Protein AF-A0A8S9YXV3-F1 (afdb_monomer_lite)

Secondary structure (DSSP, 8-state):
-----------PPPP-EEEE-TTSSEEEEES-SEEEEETTEEPPEEEEEEE-HHHHTT-EEEEEEEEEEEE--SS-TTT---EEEEEEEEEEEEESPPB------SS-----B-BPPPEEEE----PPP---------------------BPPPHHHHHHHHHH-TTEEEEEE---TTSPPPEEEPPPTT---PPEEEEEEEEEEEESSTTS---TTTEEEEEEEEEEE-GGGS-HHHHHHHHHHH--

pLDDT: mean 70.74, std 21.75, range [26.25, 96.81]

Organism: NCBI:txid59628

Radius of gyration: 22.5 Å; chains: 1; bounding box: 49×91×70 Å

InterPro domains:
  IPR000698 Arrestin [PR00309] (32-54)
  IPR000698 Arrestin [PR00309] (69-87)
  IPR000698 Arrestin [PTHR11792] (15-219)
  IPR011021 Arrestin-like, N-terminal [PF00339] (27-105)
  IPR011021 Arrestin-like, N-terminal [PF00339] (153-216)
  IPR014753 Arrestin, N-terminal [G3DSA:2.60.40.840] (8-111)
  IPR014753 Arrestin, N-terminal [G3DSA:2.60.40.840] (140-222)
  IPR014756 Immunoglobulin E-set [SSF81296] (14-103)
  IPR014756 Immunoglobulin E-set [SSF81296] (151-219)
  IPR017864 Arrestin, conserved site [PS00295] (69-87)

Foldseek 3Di:
DDDDDDPPPPDPDQDWAKDADPVNQKMKIWRDQEWEFELVFIDKTKTKMQHNCVVQPLWWKKKKKWKKFWDDFPPPCVVDDTDIDTAKIKMFTQPPFDFPPDPDDDDDDDGDTWAAKIDIDGPDDPPDDDDDDDDDDDDDDDPPPPTDHTHHDDPVLVVVCVVSDDRMTIHIGTDDSPDDFFFWADDDPPDRGDTGTIWIWIKMFIGRDPPPPDDPNGIDISDTRGYHYDPVPADPVRVVVVVVRVVD

Sequence (248 aa):
MGEFEGNSGKKQGTRVFKKSSPNGKITTYLCKRDFIDSLTHCDPIEGVVLVDPEYVRDRKVFTHVLAAFRYGREDLDVLGLTFRKDLYLASTQVYPPAYDEGIGDGLGQEKNILNPPTLVATGGVLKDGKPTSTSDFGNRNHEENSDCGPQPLTRLQERLMKKLGNNAFPFFFRLPPDAPASVMLQPGPNENGKPCGVDYELRTYVADSSDDKLQKRRTYACGPLTRRPEPSSISNKCHSLVFFLCLI

Structure (mmCIF, N/CA/C/O backbone):
data_AF-A0A8S9YXV3-F1
#
_entry.id   AF-A0A8S9YXV3-F1
#
loop_
_atom_site.group_PDB
_atom_site.id
_atom_site.type_symbol
_atom_site.label_atom_id
_atom_site.label_alt_id
_atom_site.label_comp_id
_atom_site.label_asym_id
_atom_site.label_entity_id
_atom_site.label_seq_id
_atom_site.pdbx_PDB_ins_code
_atom_site.Cartn_x
_atom_site.Cartn_y
_atom_site.Cartn_z
_atom_site.occupancy
_atom_site.B_iso_or_equiv
_atom_site.auth_seq_id
_atom_site.auth_comp_id
_atom_site.auth_asym_id
_atom_site.auth_atom_id
_atom_site.pdbx_PDB_model_num
ATOM 1 N N . MET A 1 1 ? 19.952 50.379 19.587 1.00 37.25 1 MET A N 1
ATOM 2 C CA . MET A 1 1 ? 18.743 49.551 19.397 1.00 37.25 1 MET A CA 1
ATOM 3 C C . MET A 1 1 ? 18.703 49.156 17.934 1.00 37.25 1 MET A C 1
ATOM 5 O O . MET A 1 1 ? 18.350 49.983 17.110 1.00 37.25 1 MET A O 1
ATOM 9 N N . GLY A 1 2 ? 19.210 47.968 17.609 1.00 37.28 2 GLY A N 1
ATOM 10 C CA . GLY A 1 2 ? 19.101 47.373 16.277 1.00 37.28 2 GLY A CA 1
ATOM 11 C C . GLY A 1 2 ? 18.276 46.104 16.424 1.00 37.28 2 GLY A C 1
ATOM 12 O O . GLY A 1 2 ? 18.611 45.260 17.256 1.00 37.28 2 GLY A O 1
ATOM 13 N N . GLU A 1 3 ? 17.159 46.040 15.713 1.00 36.34 3 GLU A N 1
ATOM 14 C CA . GLU A 1 3 ? 16.187 44.954 15.775 1.00 36.34 3 GLU A CA 1
ATOM 15 C C . GLU A 1 3 ? 16.750 43.686 15.117 1.00 36.34 3 GLU A C 1
ATOM 17 O O . GLU A 1 3 ? 17.262 43.715 14.000 1.00 36.34 3 GLU A O 1
ATOM 22 N N . PHE A 1 4 ? 16.662 42.563 15.831 1.00 39.06 4 PHE A N 1
ATOM 23 C CA . PHE A 1 4 ? 16.864 41.226 15.279 1.00 39.06 4 PHE A CA 1
ATOM 24 C C . PHE A 1 4 ? 15.535 40.749 14.679 1.00 39.06 4 PHE A C 1
ATOM 26 O O . PHE A 1 4 ? 14.673 40.255 15.407 1.00 39.06 4 PHE A O 1
ATOM 33 N N . GLU A 1 5 ? 15.365 40.843 13.360 1.00 38.41 5 GLU A N 1
ATOM 34 C CA . GLU A 1 5 ? 14.332 40.065 12.669 1.00 38.41 5 GLU A CA 1
ATOM 35 C C . GLU A 1 5 ? 14.820 38.623 12.480 1.00 38.41 5 GLU A C 1
ATOM 37 O O . GLU A 1 5 ? 15.643 38.299 11.621 1.00 38.41 5 GLU A O 1
ATOM 42 N N . GLY A 1 6 ? 14.309 37.733 13.330 1.00 39.09 6 GLY A N 1
ATOM 43 C CA . GLY A 1 6 ? 14.470 36.294 13.190 1.00 39.09 6 GLY A CA 1
ATOM 44 C C . GLY A 1 6 ? 13.696 35.781 11.978 1.00 39.09 6 GLY A C 1
ATOM 45 O O . GLY A 1 6 ? 12.471 35.677 12.003 1.00 39.09 6 GLY A O 1
ATOM 46 N N . ASN A 1 7 ? 14.427 35.407 10.929 1.00 36.84 7 ASN A N 1
ATOM 47 C CA . ASN A 1 7 ? 13.912 34.681 9.774 1.00 36.84 7 ASN A CA 1
ATOM 48 C C . ASN A 1 7 ? 13.356 33.313 10.220 1.00 36.84 7 ASN A C 1
ATOM 50 O O . ASN A 1 7 ? 14.088 32.328 10.348 1.00 36.84 7 ASN A O 1
ATOM 54 N N . SER A 1 8 ? 12.050 33.246 10.485 1.00 44.56 8 SER A N 1
ATOM 55 C CA . SER A 1 8 ? 11.348 31.990 10.741 1.00 44.56 8 SER A CA 1
ATOM 56 C C . SER A 1 8 ? 11.205 31.219 9.427 1.00 44.56 8 SER A C 1
ATOM 58 O O . SER A 1 8 ? 10.216 31.318 8.701 1.00 44.56 8 SER A O 1
ATOM 60 N N . GLY A 1 9 ? 12.236 30.435 9.103 1.00 41.38 9 GLY A N 1
ATOM 61 C CA . GLY A 1 9 ? 12.206 29.498 7.989 1.00 41.38 9 GLY A CA 1
ATOM 62 C C . GLY A 1 9 ? 10.982 28.590 8.105 1.00 41.38 9 GLY A C 1
ATOM 63 O O . GLY A 1 9 ? 10.921 27.714 8.972 1.00 41.38 9 GLY A O 1
ATOM 64 N N . LYS A 1 10 ? 9.985 28.807 7.238 1.00 44.00 10 LYS A N 1
ATOM 65 C CA . LYS A 1 10 ? 8.827 27.921 7.084 1.00 44.00 10 LYS A CA 1
ATOM 66 C C . LYS A 1 10 ? 9.349 26.527 6.739 1.00 44.00 10 LYS A C 1
ATOM 68 O O . LYS A 1 10 ? 9.711 26.262 5.596 1.00 44.00 10 LYS A O 1
ATOM 73 N N . LYS A 1 11 ? 9.401 25.633 7.732 1.00 52.66 11 LYS A N 1
ATOM 74 C CA . LYS A 1 11 ? 9.697 24.212 7.520 1.00 52.66 11 LYS A CA 1
ATOM 75 C C . LYS A 1 11 ? 8.686 23.677 6.505 1.00 52.66 11 LYS A C 1
ATOM 77 O O . LYS A 1 11 ? 7.491 23.641 6.798 1.00 52.66 11 LYS A O 1
ATOM 82 N N . GLN A 1 12 ? 9.150 23.296 5.314 1.00 53.09 12 GLN A N 1
ATOM 83 C CA . GLN A 1 12 ? 8.309 22.604 4.338 1.00 53.09 12 GLN A CA 1
ATOM 84 C C . GLN A 1 12 ? 7.694 21.369 5.008 1.00 53.09 12 GLN A C 1
ATOM 86 O O . GLN A 1 12 ? 8.392 20.574 5.640 1.00 53.09 12 GLN A O 1
ATOM 91 N N . GLY A 1 13 ? 6.369 21.237 4.923 1.00 65.56 13 GLY A N 1
ATOM 92 C CA . GLY A 1 13 ? 5.664 20.083 5.470 1.00 65.56 13 GLY A CA 1
ATOM 93 C C . GLY A 1 13 ? 6.081 18.797 4.756 1.00 65.56 13 GLY A C 1
ATOM 94 O O . GLY A 1 13 ? 6.263 18.789 3.540 1.00 65.56 13 GLY A O 1
ATOM 95 N N . THR A 1 14 ? 6.216 17.700 5.504 1.00 81.56 14 THR A N 1
ATOM 96 C CA . THR A 1 14 ? 6.500 16.374 4.942 1.00 81.56 14 THR A CA 1
ATOM 97 C C . THR A 1 14 ? 5.399 15.980 3.955 1.00 81.56 14 THR A C 1
ATOM 99 O O . THR A 1 14 ? 4.221 15.932 4.318 1.00 81.56 14 THR A O 1
ATOM 102 N N . ARG A 1 15 ? 5.772 15.708 2.701 1.00 88.62 15 ARG A N 1
ATOM 103 C CA . ARG A 1 15 ? 4.847 15.226 1.669 1.00 88.62 15 ARG A CA 1
ATOM 104 C C . ARG A 1 15 ? 4.423 13.791 1.993 1.00 88.62 15 ARG A C 1
ATOM 106 O O . ARG A 1 15 ? 5.270 12.964 2.295 1.00 88.62 15 ARG A O 1
ATOM 113 N N . VAL A 1 16 ? 3.126 13.505 1.897 1.00 91.25 16 VAL A N 1
ATOM 114 C CA . VAL A 1 16 ? 2.542 12.170 2.118 1.00 91.25 16 VAL A CA 1
ATOM 115 C C . VAL A 1 16 ? 1.672 11.814 0.917 1.00 91.25 16 VAL A C 1
ATOM 117 O O . VAL A 1 16 ? 0.954 12.667 0.388 1.00 91.25 16 VAL A O 1
ATOM 120 N N . PHE A 1 17 ? 1.741 10.563 0.477 1.00 92.38 17 PHE A N 1
ATOM 121 C CA . PHE A 1 17 ? 0.927 10.030 -0.610 1.00 92.38 17 PHE A CA 1
ATOM 122 C C . PHE A 1 17 ? -0.313 9.361 -0.027 1.00 92.38 17 PHE A C 1
ATOM 124 O O . PHE A 1 17 ? -0.254 8.792 1.057 1.00 92.38 17 PHE A O 1
ATOM 131 N N . LYS A 1 18 ? -1.448 9.422 -0.724 1.00 92.44 18 LYS A N 1
ATOM 132 C CA . LYS A 1 18 ? -2.666 8.739 -0.281 1.00 92.44 18 LYS A CA 1
ATOM 133 C C . LYS A 1 18 ? -3.403 8.111 -1.451 1.00 92.44 18 LYS A C 1
ATOM 135 O O . LYS A 1 18 ? -3.409 8.679 -2.544 1.00 92.44 18 LYS A O 1
ATOM 140 N N . LYS A 1 19 ? -4.063 6.983 -1.206 1.00 91.25 19 LYS A N 1
ATOM 141 C CA . LYS A 1 19 ? -4.990 6.359 -2.146 1.00 91.25 19 LYS A CA 1
ATOM 142 C C . LYS A 1 19 ? -6.210 5.829 -1.406 1.00 91.25 19 LYS A C 1
ATOM 144 O O . LYS A 1 19 ? -6.085 5.058 -0.460 1.00 91.25 19 LYS A O 1
ATOM 149 N N . SER A 1 20 ? -7.383 6.250 -1.861 1.00 90.81 20 SER A N 1
ATOM 150 C CA . SER A 1 20 ? -8.663 5.778 -1.346 1.00 90.81 20 SER A CA 1
ATOM 151 C C . SER A 1 20 ? -9.183 4.621 -2.191 1.00 90.81 20 SER A C 1
ATOM 153 O O . SER A 1 20 ? -9.002 4.579 -3.410 1.00 90.81 20 SER A O 1
ATOM 155 N N . SER A 1 21 ? -9.843 3.686 -1.523 1.00 88.25 21 SER A N 1
ATOM 156 C CA . SER A 1 21 ? -10.735 2.710 -2.145 1.00 88.25 21 SER A CA 1
ATOM 157 C C . SER A 1 21 ? -11.813 3.409 -2.992 1.00 88.25 21 SER A C 1
ATOM 159 O O . SER A 1 21 ? -12.173 4.550 -2.690 1.00 88.25 21 SER A O 1
ATOM 161 N N . PRO A 1 22 ? -12.378 2.752 -4.026 1.00 86.00 22 PRO A N 1
ATOM 162 C CA . PRO A 1 22 ? -13.391 3.367 -4.892 1.00 86.00 22 PRO A CA 1
ATOM 163 C C . PRO A 1 22 ? -14.635 3.884 -4.157 1.00 86.00 22 PRO A C 1
ATOM 165 O O . PRO A 1 22 ? -15.247 4.851 -4.592 1.00 86.00 22 PRO A O 1
ATOM 168 N N . ASN A 1 23 ? -15.002 3.257 -3.036 1.00 83.25 23 ASN A N 1
ATOM 169 C CA . ASN A 1 23 ? -16.122 3.680 -2.192 1.00 83.25 23 ASN A CA 1
ATOM 170 C C . ASN A 1 23 ? -15.718 4.688 -1.096 1.00 83.25 23 ASN A C 1
ATOM 172 O O . ASN A 1 23 ? -16.561 5.079 -0.294 1.00 83.25 23 ASN A O 1
ATOM 176 N N . GLY A 1 24 ? -14.438 5.069 -1.018 1.00 88.56 24 GLY A N 1
ATOM 177 C CA . GLY A 1 24 ? -13.898 6.000 -0.026 1.00 88.56 24 GLY A CA 1
ATOM 178 C C . GLY A 1 24 ? -13.818 5.463 1.407 1.00 88.56 24 GLY A C 1
ATOM 179 O O . GLY A 1 24 ? -13.370 6.191 2.288 1.00 88.56 24 GLY A O 1
ATOM 180 N N . LYS A 1 25 ? -14.219 4.210 1.657 1.00 91.56 25 LYS A N 1
ATOM 181 C CA . LYS A 1 25 ? -14.364 3.641 3.010 1.00 91.56 25 LYS A CA 1
ATOM 182 C C . LYS A 1 25 ? -13.053 3.209 3.645 1.00 91.56 25 LYS A C 1
ATOM 184 O O . LYS A 1 25 ? -12.947 3.130 4.860 1.00 91.56 25 LYS A O 1
ATOM 189 N N . ILE A 1 26 ? -12.048 2.949 2.824 1.00 94.06 26 ILE A N 1
ATOM 190 C CA . ILE A 1 26 ? -10.680 2.714 3.270 1.00 94.06 26 ILE A CA 1
ATOM 191 C C . ILE A 1 26 ? -9.743 3.645 2.502 1.00 94.06 26 ILE A C 1
ATOM 193 O O . ILE A 1 26 ? -9.894 3.802 1.286 1.00 94.06 26 ILE A O 1
ATOM 197 N N . THR A 1 27 ? -8.777 4.255 3.186 1.00 94.94 27 THR A N 1
ATOM 198 C CA . THR A 1 27 ? -7.760 5.115 2.568 1.00 94.94 27 THR A CA 1
ATOM 199 C C . THR A 1 27 ? -6.379 4.803 3.121 1.00 94.94 27 THR A C 1
ATOM 201 O O . THR A 1 27 ? -6.144 4.929 4.315 1.00 94.94 27 THR A O 1
ATOM 204 N N . THR A 1 28 ? -5.444 4.457 2.244 1.00 96.56 28 THR A N 1
ATOM 205 C CA . THR A 1 28 ? -4.054 4.172 2.606 1.00 96.56 28 THR A CA 1
ATOM 206 C C . THR A 1 28 ? -3.210 5.427 2.422 1.00 96.56 28 THR A C 1
ATOM 208 O O . THR A 1 28 ? -3.224 6.035 1.351 1.00 96.56 28 THR A O 1
ATOM 211 N N . TYR A 1 29 ? -2.467 5.804 3.457 1.00 95.81 29 TYR A N 1
ATOM 212 C CA . TYR A 1 29 ? -1.479 6.876 3.468 1.00 95.81 29 TYR A CA 1
ATOM 213 C C . TYR A 1 29 ? -0.086 6.264 3.507 1.00 95.81 29 TYR A C 1
ATOM 215 O O . TYR A 1 29 ? 0.190 5.397 4.331 1.00 95.81 29 TYR A O 1
ATOM 223 N N . LEU A 1 30 ? 0.787 6.730 2.625 1.00 93.94 30 LEU A N 1
ATOM 224 C CA . LEU A 1 30 ? 2.123 6.201 2.421 1.00 93.94 30 LEU A CA 1
ATOM 225 C C . LEU A 1 30 ? 3.144 7.336 2.517 1.00 93.94 30 LEU A C 1
ATOM 227 O O . LEU A 1 30 ? 3.001 8.380 1.871 1.00 93.94 30 LEU A O 1
ATOM 231 N N . CYS A 1 31 ? 4.179 7.122 3.323 1.00 90.94 31 CYS A N 1
ATOM 232 C CA . CYS A 1 31 ? 5.172 8.144 3.635 1.00 90.94 31 CYS A CA 1
ATOM 233 C C . CYS A 1 31 ? 6.113 8.439 2.456 1.00 90.94 31 CYS A C 1
ATOM 235 O O . CYS A 1 31 ? 6.455 9.595 2.211 1.00 90.94 31 CYS A O 1
ATOM 237 N N . LYS A 1 32 ? 6.496 7.410 1.690 1.00 88.69 32 LYS A N 1
ATOM 238 C CA . LYS A 1 32 ? 7.412 7.492 0.540 1.00 88.69 32 LYS A CA 1
ATOM 239 C C . LYS A 1 32 ? 6.974 6.528 -0.565 1.00 88.69 32 LYS A C 1
ATOM 241 O O . LYS A 1 32 ? 6.360 5.514 -0.272 1.00 88.69 32 LYS A O 1
ATOM 246 N N . ARG A 1 33 ? 7.281 6.834 -1.829 1.00 86.69 33 ARG A N 1
ATOM 247 C CA . ARG A 1 33 ? 7.076 5.905 -2.965 1.00 86.69 33 ARG A CA 1
ATOM 248 C C . ARG A 1 33 ? 8.372 5.405 -3.593 1.00 86.69 33 ARG A C 1
ATOM 250 O O . ARG A 1 33 ? 8.332 4.407 -4.303 1.00 86.69 33 ARG A O 1
ATOM 257 N N . ASP A 1 34 ? 9.478 6.081 -3.309 1.00 83.00 34 ASP A N 1
ATOM 258 C CA . ASP A 1 34 ? 10.815 5.708 -3.747 1.00 83.00 34 ASP A CA 1
ATOM 259 C C . ASP A 1 34 ? 11.596 5.248 -2.515 1.00 83.00 34 ASP A C 1
ATOM 261 O O . ASP A 1 34 ? 11.740 6.002 -1.548 1.00 83.00 34 ASP A O 1
ATOM 265 N N . PHE A 1 35 ? 12.044 3.998 -2.542 1.00 81.38 35 PHE A N 1
ATOM 266 C CA . PHE A 1 35 ? 12.764 3.336 -1.462 1.00 81.38 35 PHE A CA 1
ATOM 267 C C . PHE A 1 35 ? 14.183 3.083 -1.932 1.00 81.38 35 PHE A C 1
ATOM 269 O O . PHE A 1 35 ? 14.397 2.465 -2.978 1.00 81.38 35 PHE A O 1
ATOM 276 N N . ILE A 1 36 ? 15.138 3.615 -1.179 1.00 75.50 36 ILE A N 1
ATOM 277 C CA . ILE A 1 36 ? 16.551 3.485 -1.495 1.00 75.50 36 ILE A CA 1
ATOM 278 C C . ILE A 1 36 ? 17.086 2.249 -0.777 1.00 75.50 36 ILE A C 1
ATOM 280 O O . ILE A 1 36 ? 16.851 2.046 0.416 1.00 75.50 36 ILE A O 1
ATOM 284 N N . ASP A 1 37 ? 17.778 1.419 -1.540 1.00 77.25 37 ASP A N 1
ATOM 285 C CA . ASP A 1 37 ? 18.427 0.201 -1.099 1.00 77.25 37 ASP A CA 1
ATOM 286 C C . ASP A 1 37 ? 19.928 0.450 -0.986 1.00 77.25 37 ASP A C 1
ATOM 288 O O . ASP A 1 37 ? 20.661 0.424 -1.978 1.00 77.25 37 ASP A O 1
ATOM 292 N N . SER A 1 38 ? 20.387 0.722 0.231 1.00 68.38 38 SER A N 1
ATOM 293 C CA . SER A 1 38 ? 21.804 0.569 0.539 1.00 68.38 38 SER A CA 1
ATOM 294 C C . SER A 1 38 ? 22.070 -0.924 0.645 1.00 68.38 38 SER A C 1
ATOM 296 O O . SER A 1 38 ? 21.277 -1.618 1.265 1.00 68.38 38 SER A O 1
ATOM 298 N N . LEU A 1 39 ? 23.155 -1.443 0.066 1.00 62.72 39 LEU A N 1
ATOM 299 C CA . LEU A 1 39 ? 23.485 -2.884 0.051 1.00 62.72 39 LEU A CA 1
ATOM 300 C C . LEU A 1 39 ? 23.482 -3.570 1.445 1.00 62.72 39 LEU A C 1
ATOM 302 O O . LEU A 1 39 ? 23.648 -4.782 1.538 1.00 62.72 39 LEU A O 1
ATOM 306 N N . THR A 1 40 ? 23.325 -2.799 2.524 1.00 66.19 40 THR A N 1
ATOM 307 C CA . THR A 1 40 ? 23.194 -3.222 3.920 1.00 66.19 40 THR A CA 1
ATOM 308 C C . THR A 1 40 ? 21.793 -3.009 4.527 1.00 66.19 40 THR A C 1
ATOM 310 O O . THR A 1 40 ? 21.475 -3.652 5.525 1.00 66.19 40 THR A O 1
ATOM 313 N N . HIS A 1 41 ? 20.954 -2.120 3.979 1.00 65.00 41 HIS A N 1
ATOM 314 C CA . HIS A 1 41 ? 19.620 -1.774 4.487 1.00 65.00 41 HIS A CA 1
ATOM 315 C C . HIS A 1 41 ? 18.745 -1.094 3.409 1.00 65.00 41 HIS A C 1
ATOM 317 O O . HIS A 1 41 ? 19.142 -0.091 2.807 1.00 65.00 41 HIS A O 1
ATOM 323 N N . CYS A 1 42 ? 17.496 -1.545 3.262 1.00 77.31 42 CYS A N 1
ATOM 324 C CA . CYS A 1 42 ? 16.469 -0.876 2.458 1.00 77.31 42 CYS A CA 1
ATOM 325 C C . CYS A 1 42 ? 15.560 -0.007 3.338 1.00 77.31 42 CYS A C 1
ATOM 327 O O . CYS A 1 42 ? 15.083 -0.472 4.375 1.00 77.31 42 CYS A O 1
ATOM 329 N N . ASP A 1 43 ? 15.272 1.225 2.901 1.00 84.19 43 ASP A N 1
ATOM 330 C CA . ASP A 1 43 ? 14.274 2.092 3.545 1.00 84.19 43 ASP A CA 1
ATOM 331 C C . ASP A 1 43 ? 12.949 1.328 3.765 1.00 84.19 43 ASP A C 1
ATOM 333 O O . ASP A 1 43 ? 12.424 0.742 2.809 1.00 84.19 43 ASP A O 1
ATOM 337 N N . PRO A 1 44 ? 12.383 1.318 4.990 1.00 89.19 44 PRO A N 1
ATOM 338 C CA . PRO A 1 44 ? 11.155 0.586 5.258 1.00 89.19 44 PRO A CA 1
ATOM 339 C C . PRO A 1 44 ? 9.947 1.237 4.578 1.00 89.19 44 PRO A C 1
ATOM 341 O O . PRO A 1 44 ? 9.859 2.460 4.426 1.00 89.19 44 PRO A O 1
ATOM 344 N N . ILE A 1 45 ? 8.973 0.405 4.219 1.00 91.81 45 ILE A N 1
ATOM 345 C CA . ILE A 1 45 ? 7.685 0.839 3.683 1.00 91.81 45 ILE A CA 1
ATOM 346 C C . ILE A 1 45 ? 6.744 1.055 4.862 1.00 91.81 45 ILE A C 1
ATOM 348 O O . ILE A 1 45 ? 6.206 0.108 5.430 1.00 91.81 45 ILE A O 1
ATOM 352 N N . GLU A 1 46 ? 6.539 2.316 5.221 1.00 92.25 46 GLU A N 1
ATOM 353 C CA . GLU A 1 46 ? 5.710 2.716 6.356 1.00 92.25 46 GLU A CA 1
ATOM 354 C C . GLU A 1 46 ? 4.519 3.583 5.933 1.00 92.25 46 GLU A C 1
ATOM 356 O O . GLU A 1 46 ? 4.591 4.400 5.004 1.00 92.25 46 GLU A O 1
ATOM 361 N N . GLY A 1 47 ? 3.411 3.425 6.651 1.00 94.44 47 GLY A N 1
ATOM 362 C CA . GLY A 1 47 ? 2.219 4.226 6.430 1.00 94.44 47 GLY A CA 1
ATOM 363 C C . GLY A 1 47 ? 1.109 3.963 7.438 1.00 94.44 47 GLY A C 1
ATOM 364 O O . GLY A 1 47 ? 1.317 3.332 8.475 1.00 94.44 47 GLY A O 1
ATOM 365 N N . VAL A 1 48 ? -0.070 4.503 7.129 1.00 96.44 48 VAL A N 1
ATOM 366 C CA . VAL A 1 48 ? -1.279 4.424 7.959 1.00 96.44 48 VAL A CA 1
ATOM 367 C C . VAL A 1 48 ? -2.494 4.167 7.067 1.00 96.44 48 VAL A C 1
ATOM 369 O O . VAL A 1 48 ? -2.628 4.777 6.008 1.00 96.44 48 VAL A O 1
ATOM 372 N N . VAL A 1 49 ? -3.404 3.294 7.486 1.00 96.81 49 VAL A N 1
ATOM 373 C CA . VAL A 1 49 ? -4.689 3.039 6.829 1.00 96.81 49 VAL A CA 1
ATOM 374 C C . VAL A 1 49 ? -5.807 3.661 7.654 1.00 96.81 49 VAL A C 1
ATOM 376 O O . VAL A 1 49 ? -6.006 3.308 8.810 1.00 96.81 49 VAL A O 1
ATOM 379 N N . LEU A 1 50 ? -6.559 4.573 7.047 1.00 96.44 50 LEU A N 1
ATOM 380 C CA . LEU A 1 50 ? -7.821 5.068 7.583 1.00 96.44 50 LEU A CA 1
ATOM 381 C C . LEU A 1 50 ? -8.941 4.097 7.201 1.00 96.44 50 LEU A C 1
ATOM 383 O O . LEU A 1 50 ? -9.120 3.806 6.014 1.00 96.44 50 LEU A O 1
ATOM 387 N N . VAL A 1 51 ? -9.686 3.625 8.193 1.00 96.12 51 VAL A N 1
ATOM 388 C CA . VAL A 1 51 ? -10.726 2.601 8.047 1.00 96.12 51 VAL A CA 1
ATOM 389 C C . VAL A 1 51 ? -12.082 3.159 8.475 1.00 96.12 51 VAL A C 1
ATOM 391 O O . VAL A 1 51 ? -12.182 3.821 9.497 1.00 96.12 51 VAL A O 1
ATOM 394 N N . ASP A 1 52 ? -13.141 2.882 7.721 1.00 95.38 52 ASP A N 1
ATOM 395 C CA . ASP A 1 52 ? -14.521 3.082 8.171 1.00 95.38 52 ASP A CA 1
ATOM 396 C C . ASP A 1 52 ? -15.037 1.798 8.864 1.00 95.38 52 ASP A C 1
ATOM 398 O O . ASP A 1 52 ? -15.248 0.787 8.178 1.00 95.38 52 ASP A O 1
ATOM 402 N N . PRO A 1 53 ? -15.246 1.803 10.198 1.00 94.06 53 PRO A N 1
ATOM 403 C CA . PRO A 1 53 ? -15.683 0.618 10.937 1.00 94.06 53 PRO A CA 1
ATOM 404 C C . PRO A 1 53 ? -17.073 0.113 10.529 1.00 94.06 53 PRO A C 1
ATOM 406 O O . PRO A 1 53 ? -17.299 -1.096 10.522 1.00 94.06 53 PRO A O 1
ATOM 409 N N . GLU A 1 54 ? -17.993 1.000 10.126 1.00 94.81 54 GLU A N 1
ATOM 410 C CA . GLU A 1 54 ? -19.350 0.611 9.704 1.00 94.81 54 GLU A CA 1
ATOM 411 C C . GLU A 1 54 ? -19.325 -0.187 8.399 1.00 94.81 54 GLU A C 1
ATOM 413 O O . GLU A 1 54 ? -20.146 -1.083 8.164 1.00 94.81 54 GLU A O 1
ATOM 418 N N . TYR A 1 55 ? -18.360 0.143 7.537 1.00 91.06 55 TYR A N 1
ATOM 419 C CA . TYR A 1 55 ? -18.117 -0.600 6.315 1.00 91.06 55 TYR A CA 1
ATOM 420 C C . TYR A 1 55 ? -17.445 -1.943 6.600 1.00 91.06 55 TYR A C 1
ATOM 422 O O . TYR A 1 55 ? -17.855 -2.951 6.023 1.00 91.06 55 TYR A O 1
ATOM 430 N N . VAL A 1 56 ? -16.415 -1.982 7.450 1.00 90.25 56 VAL A N 1
ATOM 431 C CA . VAL A 1 56 ? -15.636 -3.208 7.687 1.00 90.25 56 VAL A CA 1
ATOM 432 C C . VAL A 1 56 ? -16.420 -4.246 8.491 1.00 90.25 56 VAL A C 1
ATOM 434 O O . VAL A 1 56 ? -16.435 -5.407 8.072 1.00 90.25 56 VAL A O 1
ATOM 437 N N . ARG A 1 57 ? -17.147 -3.831 9.539 1.00 92.62 57 ARG A N 1
ATOM 438 C CA . ARG A 1 57 ? -17.856 -4.724 10.475 1.00 92.62 57 ARG A CA 1
ATOM 439 C C . ARG A 1 57 ? -16.899 -5.785 11.038 1.00 92.62 57 ARG A C 1
ATOM 441 O O . ARG A 1 57 ? -15.805 -5.431 11.460 1.00 92.62 57 ARG A O 1
ATOM 448 N N . ASP A 1 58 ? -17.261 -7.064 10.971 1.00 90.12 58 ASP A N 1
ATOM 449 C CA . ASP A 1 58 ? -16.485 -8.184 11.529 1.00 90.12 58 ASP A CA 1
ATOM 450 C C . ASP A 1 58 ? -15.329 -8.656 10.630 1.00 90.12 58 ASP A C 1
ATOM 452 O O . ASP A 1 58 ? -14.688 -9.674 10.893 1.00 90.12 58 ASP A O 1
ATOM 456 N N . ARG A 1 59 ? -15.069 -7.938 9.534 1.00 92.25 59 ARG A N 1
ATOM 457 C CA . ARG A 1 59 ? -14.037 -8.297 8.559 1.00 92.25 59 ARG A CA 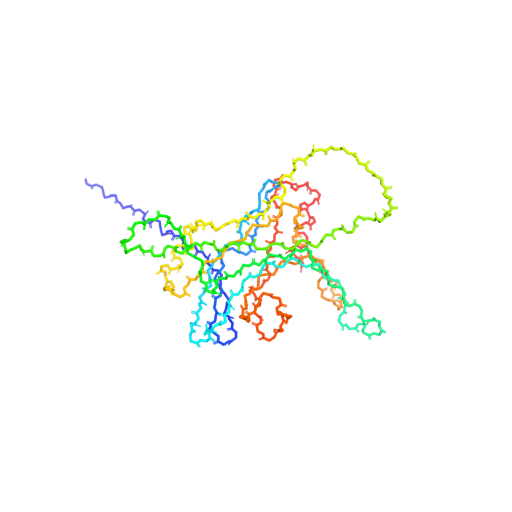1
ATOM 458 C C . ARG A 1 59 ? -12.688 -7.707 8.937 1.00 92.25 59 ARG A C 1
ATOM 460 O O . ARG A 1 59 ? -12.565 -6.828 9.787 1.00 92.25 59 ARG A O 1
ATOM 467 N N . LYS A 1 60 ? -11.657 -8.163 8.239 1.00 91.69 60 LYS A N 1
ATOM 468 C CA . LYS A 1 60 ? -10.276 -7.744 8.457 1.00 91.69 60 LYS A CA 1
ATOM 469 C C . LYS A 1 60 ? -9.796 -6.849 7.326 1.00 91.69 60 LYS A C 1
ATOM 471 O O . LYS A 1 60 ? -10.214 -7.002 6.177 1.00 91.69 60 LYS A O 1
ATOM 476 N N . VAL A 1 61 ? -8.903 -5.918 7.647 1.00 93.69 61 VAL A N 1
ATOM 477 C CA . VAL A 1 61 ? -8.194 -5.095 6.660 1.00 93.69 61 VAL A CA 1
ATOM 478 C C . VAL A 1 61 ? -6.750 -5.559 6.606 1.00 93.69 61 VAL A C 1
ATOM 480 O O . VAL A 1 61 ? -6.054 -5.542 7.620 1.00 93.69 61 VAL A O 1
ATOM 483 N N . PHE A 1 62 ? -6.293 -5.922 5.414 1.00 92.75 62 PHE A N 1
ATOM 484 C CA . PHE A 1 62 ? -4.924 -6.351 5.163 1.00 92.75 62 PHE A CA 1
ATOM 485 C C . PHE A 1 62 ? -4.209 -5.350 4.266 1.00 92.75 62 PHE A C 1
ATOM 487 O O . PHE A 1 62 ? -4.814 -4.776 3.354 1.00 92.75 62 PHE A O 1
ATOM 494 N N . THR A 1 63 ? -2.909 -5.182 4.498 1.00 93.25 63 THR A N 1
ATOM 495 C CA . THR A 1 63 ? -2.010 -4.479 3.580 1.00 93.25 63 THR A CA 1
ATOM 496 C C . THR A 1 63 ? -0.910 -5.428 3.136 1.00 93.25 63 THR A C 1
ATOM 498 O O . THR A 1 63 ? -0.313 -6.105 3.966 1.00 93.25 63 THR A O 1
ATOM 501 N N . HIS A 1 64 ? -0.657 -5.485 1.831 1.00 91.50 64 HIS A N 1
ATOM 502 C CA . HIS A 1 64 ? 0.347 -6.332 1.205 1.00 91.50 64 HIS A CA 1
ATOM 503 C C . HIS A 1 64 ? 1.385 -5.504 0.465 1.00 91.50 64 HIS A C 1
ATOM 505 O O . HIS A 1 64 ? 1.027 -4.553 -0.234 1.00 91.50 64 HIS A O 1
ATOM 511 N N . VAL A 1 65 ? 2.636 -5.944 0.528 1.00 91.88 65 VAL A N 1
ATOM 512 C CA . VAL A 1 65 ? 3.681 -5.555 -0.418 1.00 91.88 65 VAL A CA 1
ATOM 513 C C . VAL A 1 65 ? 3.966 -6.758 -1.299 1.00 91.88 65 VAL A C 1
ATOM 515 O O . VAL A 1 65 ? 4.385 -7.803 -0.807 1.00 91.88 65 VAL A O 1
ATOM 518 N N . LEU A 1 66 ? 3.723 -6.612 -2.597 1.00 90.19 66 LEU A N 1
ATOM 519 C CA . LEU A 1 66 ? 3.954 -7.665 -3.574 1.00 90.19 66 LEU A CA 1
ATOM 520 C C . LEU A 1 66 ? 5.036 -7.233 -4.556 1.00 90.19 66 LEU A C 1
ATOM 522 O O . LEU A 1 66 ? 4.844 -6.243 -5.255 1.00 90.19 66 LEU A O 1
ATOM 526 N N . ALA A 1 67 ? 6.120 -7.999 -4.650 1.00 90.12 67 ALA A N 1
ATOM 527 C CA . ALA A 1 67 ? 7.044 -7.922 -5.773 1.00 90.12 67 ALA A CA 1
ATOM 528 C C . ALA A 1 67 ? 6.667 -8.996 -6.794 1.00 90.12 67 ALA A C 1
ATOM 530 O O . ALA A 1 67 ? 6.608 -10.182 -6.452 1.00 90.12 67 ALA A O 1
ATOM 531 N N . ALA A 1 68 ? 6.425 -8.606 -8.041 1.00 88.31 68 ALA A N 1
ATOM 532 C CA . ALA A 1 68 ? 6.105 -9.544 -9.106 1.00 88.31 68 ALA A CA 1
ATOM 533 C C . ALA A 1 68 ? 6.971 -9.283 -10.337 1.00 88.31 68 ALA A C 1
ATOM 535 O O . ALA A 1 68 ? 7.188 -8.145 -10.740 1.00 88.31 68 ALA A O 1
ATOM 536 N N . PHE A 1 69 ? 7.440 -10.363 -10.956 1.00 87.50 69 PHE A N 1
ATOM 537 C CA . PHE A 1 69 ? 7.970 -10.319 -12.308 1.00 87.50 69 PHE A CA 1
ATOM 538 C C . PHE A 1 69 ? 6.825 -10.498 -13.300 1.00 87.50 69 PHE A C 1
ATOM 540 O O . PHE A 1 69 ? 6.031 -11.435 -13.171 1.00 87.50 69 PHE A O 1
ATOM 547 N N . ARG A 1 70 ? 6.749 -9.620 -14.297 1.00 83.94 70 ARG A N 1
ATOM 548 C CA . ARG A 1 70 ? 5.735 -9.654 -15.355 1.00 83.94 70 ARG A CA 1
ATOM 549 C C . ARG A 1 70 ? 6.405 -9.678 -16.721 1.00 83.94 70 ARG A C 1
ATOM 551 O O . ARG A 1 70 ? 7.267 -8.848 -16.997 1.00 83.94 70 ARG A O 1
ATOM 558 N N . TYR A 1 71 ? 5.957 -10.597 -17.570 1.00 79.25 71 TYR A N 1
ATOM 559 C CA . TYR A 1 71 ? 6.382 -10.751 -18.959 1.00 79.25 71 TYR A CA 1
ATOM 560 C C . TYR A 1 71 ? 5.185 -11.148 -19.839 1.00 79.25 71 TYR A C 1
ATOM 562 O O . TYR A 1 71 ? 4.389 -12.002 -19.448 1.00 79.25 71 TYR A O 1
ATOM 570 N N . GLY A 1 72 ? 5.057 -10.557 -21.031 1.00 64.62 72 GLY A N 1
ATOM 571 C CA . GLY A 1 72 ? 4.079 -10.973 -22.049 1.00 64.62 72 GLY A CA 1
ATOM 572 C C . GLY A 1 72 ? 3.250 -9.840 -22.674 1.00 64.62 72 GLY A C 1
ATOM 573 O O . GLY A 1 72 ? 3.103 -8.762 -22.097 1.00 64.62 72 GLY A O 1
ATOM 574 N N . ARG A 1 73 ? 2.707 -10.114 -23.871 1.00 64.25 73 ARG A N 1
ATOM 575 C CA . ARG A 1 73 ? 1.788 -9.264 -24.661 1.00 64.25 73 ARG A CA 1
ATOM 576 C C . ARG A 1 73 ? 0.331 -9.655 -24.380 1.00 64.25 73 ARG A C 1
ATOM 578 O O . ARG A 1 73 ? 0.055 -10.838 -24.221 1.00 64.25 73 ARG A O 1
ATOM 585 N N . GLU A 1 74 ? -0.590 -8.690 -24.347 1.00 56.97 74 GLU A N 1
ATOM 586 C CA . GLU A 1 74 ? -2.037 -8.957 -24.173 1.00 56.97 74 GLU A CA 1
ATOM 587 C C . GLU A 1 74 ? -2.751 -9.292 -25.503 1.00 56.97 74 GLU A C 1
ATOM 589 O O . GLU A 1 74 ? -3.901 -9.707 -25.487 1.00 56.97 74 GLU A O 1
ATOM 594 N N . ASP A 1 75 ? -2.090 -9.115 -26.654 1.00 55.09 75 ASP A N 1
ATOM 595 C CA . ASP A 1 75 ? -2.669 -9.160 -28.009 1.00 55.09 75 ASP A CA 1
ATOM 596 C C . ASP A 1 75 ? -2.215 -10.356 -28.879 1.00 55.09 75 ASP A C 1
ATOM 598 O O . ASP A 1 75 ? -2.705 -10.520 -29.993 1.00 55.09 75 ASP A O 1
ATOM 602 N N . LEU A 1 76 ? -1.328 -11.230 -28.382 1.00 53.62 76 LEU A N 1
ATOM 603 C CA . LEU A 1 76 ? -0.892 -12.469 -29.062 1.00 53.62 76 LEU A CA 1
ATOM 604 C C . LEU A 1 76 ? -1.536 -13.731 -28.452 1.00 53.62 76 LEU A C 1
ATOM 606 O O . LEU A 1 76 ? -0.897 -14.772 -28.267 1.00 53.62 76 LEU A O 1
ATOM 610 N N . ASP A 1 77 ? -2.836 -13.649 -28.179 1.00 53.12 77 ASP A N 1
ATOM 611 C CA . ASP A 1 77 ? -3.681 -14.698 -27.583 1.00 53.12 77 ASP A CA 1
ATOM 612 C C . ASP A 1 77 ? -3.988 -15.890 -28.518 1.00 53.12 77 ASP A C 1
ATOM 614 O O . ASP A 1 77 ? -4.982 -16.592 -28.355 1.00 53.12 77 ASP A O 1
ATOM 618 N N . VAL A 1 78 ? -3.115 -16.178 -29.489 1.00 47.47 78 VAL A N 1
ATOM 619 C CA . VAL A 1 78 ? -3.174 -17.443 -30.245 1.00 47.47 78 VAL A CA 1
ATOM 620 C C . VAL A 1 78 ? -2.379 -18.550 -29.526 1.00 47.47 78 VAL A C 1
ATOM 622 O O . VAL A 1 78 ? -2.683 -19.725 -29.707 1.00 47.47 78 VAL A O 1
ATOM 625 N N . LEU A 1 79 ? -1.432 -18.187 -28.637 1.00 57.56 79 LEU A N 1
ATOM 626 C CA . LEU A 1 79 ? -0.815 -19.099 -27.646 1.00 57.56 79 LEU A CA 1
ATOM 627 C C . LEU A 1 79 ? -0.836 -18.568 -26.187 1.00 57.56 79 LEU A C 1
ATOM 629 O O . LEU A 1 79 ? -0.606 -19.351 -25.270 1.00 57.56 79 LEU A O 1
ATOM 633 N N . GLY A 1 80 ? -1.148 -17.282 -25.952 1.0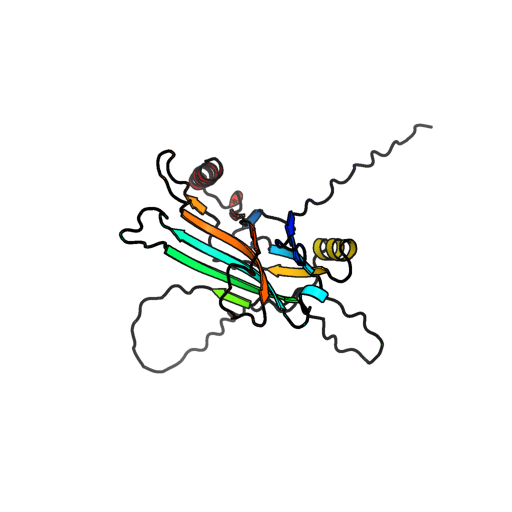0 53.41 80 GLY A N 1
ATOM 634 C CA . GLY A 1 80 ? -1.789 -16.779 -24.717 1.00 53.41 80 GLY A CA 1
ATOM 635 C C . GLY A 1 80 ? -1.044 -16.874 -23.374 1.00 53.41 80 GLY A C 1
ATOM 636 O O . GLY A 1 80 ? -1.683 -16.991 -22.328 1.00 53.41 80 GLY A O 1
ATOM 637 N N . LEU A 1 81 ? 0.292 -16.833 -23.341 1.00 57.16 81 LEU A N 1
ATOM 638 C CA . LEU A 1 81 ? 1.047 -16.948 -22.083 1.00 57.16 81 LEU A CA 1
ATOM 639 C C . LEU A 1 81 ? 1.460 -15.571 -21.538 1.00 57.16 81 LEU A C 1
ATOM 641 O O . LEU A 1 81 ? 2.576 -15.103 -21.761 1.00 57.16 81 LEU A O 1
ATOM 645 N N . THR A 1 82 ? 0.573 -14.925 -20.776 1.00 63.09 82 THR A N 1
ATOM 646 C CA . THR A 1 82 ? 1.003 -13.866 -19.848 1.00 63.09 82 THR A CA 1
ATOM 647 C C . THR A 1 82 ? 1.702 -14.524 -18.660 1.00 63.09 82 THR A C 1
ATOM 649 O O . THR A 1 82 ? 1.104 -15.295 -17.910 1.00 63.09 82 THR A O 1
ATOM 652 N N . PHE A 1 83 ? 2.995 -14.253 -18.494 1.00 73.69 83 PHE A N 1
ATOM 653 C CA . PHE A 1 83 ? 3.768 -14.795 -17.388 1.00 73.69 83 PHE A CA 1
ATOM 654 C C . PHE A 1 83 ? 3.838 -13.774 -16.262 1.00 73.69 83 PHE A C 1
ATOM 656 O O . PHE A 1 83 ? 4.352 -12.663 -16.410 1.00 73.69 83 PHE A O 1
ATOM 663 N N . ARG A 1 84 ? 3.331 -14.174 -15.102 1.00 82.75 84 ARG A N 1
ATOM 664 C CA . ARG A 1 84 ? 3.495 -13.430 -13.865 1.00 82.75 84 ARG A CA 1
ATOM 665 C C . ARG A 1 84 ? 3.998 -14.377 -12.798 1.00 82.75 84 ARG A C 1
ATOM 667 O O . ARG A 1 84 ? 3.323 -15.351 -12.476 1.00 82.75 84 ARG A O 1
ATOM 674 N N . LYS A 1 85 ? 5.158 -14.061 -12.236 1.00 85.38 85 LYS A N 1
ATOM 675 C CA . LYS A 1 85 ? 5.721 -14.787 -11.104 1.00 85.38 85 LYS A CA 1
ATOM 676 C C . LYS A 1 85 ? 5.806 -13.848 -9.919 1.00 85.38 85 LYS A C 1
ATOM 678 O O . LYS A 1 85 ? 6.522 -12.851 -9.970 1.00 85.38 85 LYS A O 1
ATOM 683 N N . ASP A 1 86 ? 5.070 -14.169 -8.867 1.00 87.50 86 ASP A N 1
ATOM 684 C CA . ASP A 1 86 ? 5.195 -13.470 -7.596 1.00 87.50 86 ASP A CA 1
ATOM 685 C C . ASP A 1 86 ? 6.544 -13.878 -6.974 1.00 87.50 86 ASP A C 1
ATOM 687 O O . ASP A 1 86 ? 6.848 -15.064 -6.831 1.00 87.50 86 ASP A O 1
ATOM 691 N N . LEU A 1 87 ? 7.398 -12.890 -6.709 1.00 89.00 87 LEU A N 1
ATOM 692 C CA . LEU A 1 87 ? 8.757 -13.086 -6.194 1.00 89.00 87 LEU A CA 1
ATOM 693 C C . LEU A 1 87 ? 8.788 -12.954 -4.670 1.00 89.00 87 LEU A C 1
ATOM 695 O O . LEU A 1 87 ? 9.503 -13.683 -3.986 1.00 89.00 87 LEU A O 1
ATOM 699 N N . TYR A 1 88 ? 7.989 -12.030 -4.145 1.00 88.75 88 TYR A N 1
ATOM 700 C CA . TYR A 1 88 ? 7.918 -11.714 -2.727 1.00 88.75 88 TYR A CA 1
ATOM 701 C C . TYR A 1 88 ? 6.518 -11.223 -2.383 1.00 88.75 88 TYR A C 1
ATOM 703 O O . TYR A 1 88 ? 5.998 -10.339 -3.064 1.00 88.75 88 TYR A O 1
ATOM 711 N N . LEU A 1 89 ? 5.937 -11.755 -1.313 1.00 89.94 89 LEU A N 1
ATOM 712 C CA . LEU A 1 89 ? 4.699 -11.265 -0.728 1.00 89.94 89 LEU A CA 1
ATOM 713 C C . LEU A 1 89 ? 4.898 -11.066 0.774 1.00 89.94 89 LEU A C 1
ATOM 715 O O . LEU A 1 89 ? 5.089 -12.026 1.511 1.00 89.94 89 LEU A O 1
ATOM 719 N N . ALA A 1 90 ? 4.800 -9.822 1.225 1.00 90.88 90 ALA A N 1
ATOM 720 C CA . ALA A 1 90 ? 4.625 -9.491 2.633 1.00 90.88 90 ALA A CA 1
ATOM 721 C C . ALA A 1 90 ? 3.166 -9.126 2.890 1.00 90.88 90 ALA A C 1
ATOM 723 O O . ALA A 1 90 ? 2.569 -8.387 2.104 1.00 90.88 90 ALA A O 1
ATOM 724 N N . SER A 1 91 ? 2.615 -9.590 4.004 1.00 91.44 91 SER A N 1
ATOM 725 C CA . SER A 1 91 ? 1.254 -9.307 4.443 1.00 91.44 91 SER A CA 1
ATOM 726 C C . SER A 1 91 ? 1.231 -8.866 5.897 1.00 91.44 91 SER A C 1
ATOM 728 O O . SER A 1 91 ? 1.951 -9.406 6.732 1.00 91.44 91 SER A O 1
ATOM 730 N N . THR A 1 92 ? 0.381 -7.894 6.213 1.00 91.81 92 THR A N 1
ATOM 731 C CA . THR A 1 92 ? 0.048 -7.567 7.597 1.00 91.81 92 THR A CA 1
ATOM 732 C C . THR A 1 92 ? -1.451 -7.328 7.750 1.00 91.81 92 THR A C 1
ATOM 734 O O . THR A 1 92 ? -2.096 -6.745 6.867 1.00 91.81 92 THR A O 1
ATOM 737 N N . GLN A 1 93 ? -2.009 -7.765 8.880 1.00 93.31 93 GLN A N 1
ATOM 738 C CA . GLN A 1 93 ? -3.381 -7.458 9.280 1.00 93.31 93 GLN A CA 1
ATOM 739 C C . GLN A 1 93 ? -3.381 -6.116 10.020 1.00 93.31 93 GLN A C 1
ATOM 741 O O . GLN A 1 93 ? -2.903 -6.016 11.144 1.00 93.31 93 GLN A O 1
ATOM 746 N N . VAL A 1 94 ? -3.925 -5.082 9.383 1.00 93.69 94 VAL A N 1
ATOM 747 C CA . VAL A 1 94 ? -3.963 -3.713 9.921 1.00 93.69 94 VAL A CA 1
ATOM 748 C C . VAL A 1 94 ? -5.185 -3.487 10.816 1.00 93.69 94 VAL A C 1
ATOM 750 O O . VAL A 1 94 ? -5.119 -2.731 11.782 1.00 93.69 94 VAL A O 1
ATOM 753 N N . TYR A 1 95 ? -6.306 -4.136 10.493 1.00 93.81 95 TYR A N 1
ATOM 754 C CA . TYR A 1 95 ? -7.531 -4.088 11.289 1.00 93.81 95 TYR A CA 1
ATOM 755 C C . TYR A 1 95 ? -8.133 -5.493 11.436 1.00 93.81 95 TYR A C 1
ATOM 757 O O . TYR A 1 95 ? -8.209 -6.204 10.427 1.00 93.81 95 TYR A O 1
ATOM 765 N N . PRO A 1 96 ? -8.623 -5.883 12.627 1.00 93.00 96 PRO A N 1
ATOM 766 C CA . PRO A 1 96 ? -8.510 -5.166 13.906 1.00 93.00 96 PRO A CA 1
ATOM 767 C C . PRO A 1 96 ? -7.046 -4.930 14.335 1.00 93.00 96 PRO A C 1
ATOM 769 O O . PRO A 1 96 ? -6.189 -5.737 13.962 1.00 93.00 96 PRO A O 1
ATOM 772 N N . PRO A 1 97 ? -6.743 -3.822 15.043 1.00 89.62 97 PRO A N 1
ATOM 773 C CA . PRO A 1 97 ? -5.374 -3.456 15.409 1.00 89.62 97 PRO A CA 1
ATOM 774 C C . PRO A 1 97 ? -4.784 -4.393 16.468 1.00 89.62 97 PRO A C 1
ATOM 776 O O . PRO A 1 97 ? -5.499 -4.886 17.341 1.00 89.62 97 PRO A O 1
ATOM 779 N N . ALA A 1 98 ? -3.465 -4.579 16.413 1.00 78.00 98 ALA A N 1
ATOM 780 C CA . ALA A 1 98 ? -2.699 -5.204 17.484 1.00 78.00 98 ALA A CA 1
ATOM 781 C C . ALA A 1 98 ? -2.386 -4.173 18.582 1.00 78.00 98 ALA A C 1
ATOM 783 O O . ALA A 1 98 ? -2.050 -3.020 18.291 1.00 78.00 98 ALA A O 1
ATOM 784 N N . TYR A 1 99 ? -2.484 -4.604 19.836 1.00 80.19 99 TYR A N 1
ATOM 785 C CA . TYR A 1 99 ? -2.153 -3.805 21.011 1.00 80.19 99 TYR A CA 1
ATOM 786 C C . TYR A 1 99 ? -0.970 -4.436 21.740 1.00 80.19 99 TYR A C 1
ATOM 788 O O . TYR A 1 99 ? -0.790 -5.651 21.679 1.00 80.19 99 TYR A O 1
ATOM 796 N N . ASP A 1 100 ? -0.183 -3.610 22.422 1.00 74.88 100 ASP A N 1
ATOM 797 C CA . ASP A 1 100 ? 0.832 -4.100 23.350 1.00 74.88 100 ASP A CA 1
ATOM 798 C C . ASP A 1 100 ? 0.144 -4.742 24.566 1.00 74.88 100 ASP A C 1
ATOM 800 O O . ASP A 1 100 ? -0.531 -4.052 25.335 1.00 74.88 100 ASP A O 1
ATOM 804 N N . GLU A 1 101 ? 0.267 -6.061 24.731 1.00 63.44 101 GLU A N 1
ATOM 805 C CA . GLU A 1 101 ? -0.172 -6.757 25.945 1.00 63.44 101 GLU A CA 1
ATOM 806 C C . GLU A 1 101 ? 0.903 -6.603 27.028 1.00 63.44 101 GLU A C 1
ATOM 808 O O . GLU A 1 101 ? 1.601 -7.546 27.401 1.00 63.44 101 GLU A O 1
ATOM 813 N N . GLY A 1 102 ? 1.073 -5.378 27.524 1.00 54.84 102 GLY A N 1
ATOM 814 C CA . GLY A 1 102 ? 1.952 -5.121 28.656 1.00 54.84 102 GLY A CA 1
ATOM 815 C C . GLY A 1 102 ? 1.456 -5.871 29.894 1.00 54.84 102 GLY A C 1
ATOM 816 O O . GLY A 1 102 ? 0.314 -5.698 30.320 1.00 54.84 102 GLY A O 1
ATOM 817 N N . ILE A 1 103 ? 2.318 -6.683 30.508 1.00 54.47 103 ILE A N 1
ATOM 818 C CA . ILE A 1 103 ? 2.093 -7.227 31.854 1.00 54.47 103 ILE A CA 1
ATOM 819 C C . ILE A 1 103 ? 1.949 -6.025 32.803 1.00 54.47 103 ILE A C 1
ATOM 821 O O . ILE A 1 103 ? 2.929 -5.325 33.049 1.00 54.47 103 ILE A O 1
ATOM 825 N N . GLY A 1 104 ? 0.733 -5.742 33.285 1.00 51.06 104 GLY A N 1
ATOM 826 C CA . GLY A 1 104 ? 0.482 -4.575 34.135 1.00 51.06 104 GLY A CA 1
ATOM 827 C C . GLY A 1 104 ? -0.902 -4.542 34.793 1.00 51.06 104 GLY A C 1
ATOM 828 O O . GLY A 1 104 ? -1.876 -4.081 34.208 1.00 51.06 104 GLY A O 1
ATOM 829 N N . ASP A 1 105 ? -0.963 -5.056 36.019 1.00 50.84 105 ASP A N 1
ATOM 830 C CA . ASP A 1 105 ? -1.693 -4.557 37.195 1.00 50.84 105 ASP A CA 1
ATOM 831 C C . ASP A 1 105 ? -2.891 -3.607 36.959 1.00 50.84 105 ASP A C 1
ATOM 833 O O . ASP A 1 105 ? -2.869 -2.435 37.308 1.00 50.84 105 ASP A O 1
ATOM 837 N N . GLY A 1 106 ? -3.994 -4.140 36.424 1.00 53.38 106 GLY A N 1
ATOM 838 C CA . GLY A 1 106 ? -5.369 -3.832 36.860 1.00 53.38 106 GLY A CA 1
ATOM 839 C C . GLY A 1 106 ? -5.888 -2.381 36.874 1.00 53.38 106 GLY A C 1
ATOM 840 O O . GLY A 1 106 ? -6.991 -2.168 37.376 1.00 53.38 106 GLY A O 1
ATOM 841 N N . LEU A 1 107 ? -5.176 -1.387 36.342 1.00 52.59 107 LEU A N 1
ATOM 842 C CA . LEU A 1 107 ? -5.587 0.020 36.364 1.00 52.59 107 LEU A CA 1
ATOM 843 C C . LEU A 1 107 ? -5.444 0.655 34.973 1.00 52.59 107 LEU A C 1
ATOM 845 O O . LEU A 1 107 ? -4.399 1.176 34.607 1.00 52.59 107 LEU A O 1
ATOM 849 N N . GLY A 1 108 ? -6.538 0.622 34.204 1.00 54.66 108 GLY A N 1
ATOM 850 C CA . GLY A 1 108 ? -6.860 1.609 33.163 1.00 54.66 108 GLY A CA 1
ATOM 851 C C . GLY A 1 108 ? -5.789 1.942 32.115 1.00 54.66 108 GLY A C 1
ATOM 852 O O . GLY A 1 108 ? -5.632 3.118 31.797 1.00 54.66 108 GLY A O 1
ATOM 853 N N . GLN A 1 109 ? -5.073 0.956 31.565 1.00 50.84 109 GLN A N 1
ATOM 854 C CA . GLN A 1 109 ? -4.059 1.208 30.534 1.00 50.84 109 GLN A CA 1
ATOM 855 C C . GLN A 1 109 ? -4.664 1.803 29.249 1.00 50.84 109 GLN A C 1
ATOM 857 O O . GLN A 1 109 ? -5.579 1.23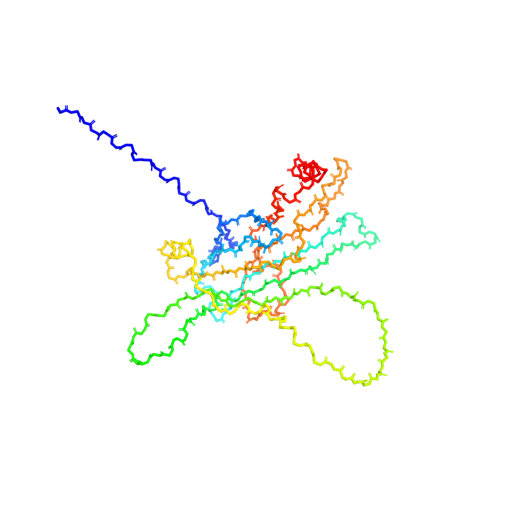6 28.642 1.00 50.84 109 GLN A O 1
ATOM 862 N N . GLU A 1 110 ? -4.105 2.932 28.800 1.00 55.38 110 GLU A N 1
ATOM 863 C CA . GLU A 1 110 ? -4.259 3.401 27.424 1.00 55.38 110 GLU A CA 1
ATOM 864 C C . GLU A 1 110 ? -3.724 2.309 26.487 1.00 55.38 110 GLU A C 1
ATOM 866 O O . GLU A 1 110 ? -2.547 1.951 26.525 1.00 55.38 110 GLU A O 1
ATOM 871 N N . LYS A 1 111 ? -4.605 1.732 25.665 1.00 63.22 111 LYS A N 1
ATOM 872 C CA . LYS A 1 111 ? -4.234 0.686 24.709 1.00 63.22 111 LYS A CA 1
ATOM 873 C C . LYS A 1 111 ? -3.335 1.279 23.622 1.00 63.22 111 LYS A C 1
ATOM 875 O O . LYS A 1 111 ? -3.832 1.869 22.660 1.00 63.22 111 LYS A O 1
ATOM 880 N N . ASN A 1 112 ? -2.023 1.115 23.764 1.00 79.69 112 ASN A N 1
ATOM 881 C CA . ASN A 1 112 ? -1.052 1.594 22.785 1.00 79.69 112 ASN A CA 1
ATOM 882 C C . ASN A 1 112 ? -1.098 0.727 21.518 1.00 79.69 112 ASN A C 1
ATOM 884 O O . ASN A 1 112 ? -0.855 -0.479 21.561 1.00 79.69 112 ASN A O 1
ATOM 888 N N . ILE A 1 113 ? -1.440 1.350 20.386 1.00 84.62 113 ILE A N 1
ATOM 889 C CA . ILE A 1 113 ? -1.434 0.702 19.068 1.00 84.62 113 ILE A CA 1
ATOM 890 C C . ILE A 1 113 ? 0.018 0.544 18.607 1.00 84.62 113 ILE A C 1
ATOM 892 O O . ILE A 1 113 ? 0.774 1.517 18.604 1.00 84.62 113 ILE A O 1
ATOM 896 N N . LEU A 1 114 ? 0.378 -0.658 18.159 1.00 87.81 114 LEU A N 1
ATOM 897 C CA . LEU A 1 114 ? 1.690 -0.969 17.587 1.00 87.81 114 LEU A CA 1
ATOM 898 C C . LEU A 1 114 ? 1.596 -1.230 16.079 1.00 87.81 114 LEU A C 1
ATOM 900 O O . LEU A 1 114 ? 0.514 -1.464 15.533 1.00 87.81 114 LEU A O 1
ATOM 904 N N . ASN A 1 115 ? 2.742 -1.214 15.394 1.00 87.88 115 ASN A N 1
ATOM 905 C CA . ASN A 1 115 ? 2.833 -1.772 14.049 1.00 87.88 115 ASN A CA 1
ATOM 906 C C . ASN A 1 115 ? 2.593 -3.290 14.124 1.00 87.88 115 ASN A C 1
ATOM 908 O O . ASN A 1 115 ? 3.302 -3.956 14.881 1.00 87.88 115 ASN A O 1
ATOM 912 N N . PRO A 1 116 ? 1.632 -3.843 13.366 1.00 87.94 116 PRO A N 1
ATOM 913 C CA . PRO A 1 116 ? 1.331 -5.272 13.391 1.00 87.94 116 PRO A CA 1
ATOM 914 C C . PRO A 1 116 ? 2.485 -6.122 12.827 1.00 87.94 116 PRO A C 1
ATOM 916 O O . PRO A 1 116 ? 3.276 -5.628 12.016 1.00 87.94 116 PRO A O 1
ATOM 919 N N . PRO A 1 117 ? 2.581 -7.408 13.220 1.00 87.12 117 PRO A N 1
ATOM 920 C CA . PRO A 1 117 ? 3.591 -8.318 12.690 1.00 87.12 117 PRO A CA 1
ATOM 921 C C . PRO A 1 117 ? 3.420 -8.532 11.181 1.00 87.12 117 PRO A C 1
ATOM 923 O O . PRO A 1 117 ? 2.306 -8.523 10.646 1.00 87.12 117 PRO A O 1
ATOM 926 N N . THR A 1 118 ? 4.535 -8.724 10.477 1.00 87.19 118 THR A N 1
ATOM 927 C CA . THR A 1 118 ? 4.539 -8.971 9.026 1.00 87.19 118 THR A CA 1
ATOM 928 C C . THR A 1 118 ? 4.760 -10.449 8.737 1.00 87.19 118 THR A C 1
ATOM 930 O O . THR A 1 118 ? 5.791 -11.002 9.098 1.00 87.19 118 THR A O 1
ATOM 933 N N . LEU A 1 119 ? 3.836 -11.061 7.999 1.00 85.81 119 LEU A N 1
ATOM 934 C CA . LEU A 1 119 ? 3.979 -12.409 7.456 1.00 85.81 119 LEU A CA 1
ATOM 935 C C . LEU A 1 119 ? 4.619 -12.337 6.067 1.00 85.81 119 LEU A C 1
ATOM 937 O O . LEU A 1 119 ? 4.114 -11.633 5.191 1.00 85.81 119 LEU A O 1
ATOM 941 N N . VAL A 1 120 ? 5.719 -13.061 5.854 1.00 83.94 120 VAL A N 1
ATOM 942 C CA . VAL A 1 120 ? 6.469 -13.059 4.589 1.00 83.94 120 VAL A CA 1
ATOM 943 C C . VAL A 1 120 ? 6.386 -14.424 3.912 1.00 83.94 120 VAL A C 1
ATOM 945 O O . VAL A 1 120 ? 6.698 -15.445 4.514 1.00 83.94 120 VAL A O 1
ATOM 948 N N . ALA A 1 121 ? 6.032 -14.426 2.629 1.00 78.62 121 ALA A N 1
ATOM 949 C CA . ALA A 1 121 ? 6.167 -15.560 1.729 1.00 78.62 121 ALA A CA 1
ATOM 950 C C . ALA A 1 121 ? 7.128 -15.183 0.589 1.00 78.62 121 ALA A C 1
ATOM 952 O O . ALA A 1 121 ? 6.813 -14.349 -0.266 1.00 78.62 121 ALA A O 1
ATOM 953 N N . THR A 1 122 ? 8.317 -15.784 0.577 1.00 68.62 122 THR A N 1
ATOM 954 C CA . THR A 1 122 ? 9.283 -15.680 -0.523 1.00 68.62 122 THR A CA 1
ATOM 955 C C . THR A 1 122 ? 9.066 -16.828 -1.503 1.00 68.62 122 THR A C 1
ATOM 957 O O . THR A 1 122 ? 9.000 -17.999 -1.126 1.00 68.62 122 THR A O 1
ATOM 960 N N . GLY A 1 123 ? 8.924 -16.499 -2.789 1.00 55.97 123 GLY A N 1
ATOM 961 C CA . GLY A 1 123 ? 8.808 -17.496 -3.848 1.00 55.97 123 GLY A CA 1
ATOM 962 C C . GLY A 1 123 ? 10.154 -18.183 -4.051 1.00 55.97 123 GLY A C 1
ATOM 963 O O . GLY A 1 123 ? 10.979 -17.695 -4.819 1.00 55.97 123 GLY A O 1
ATOM 964 N N . GLY A 1 124 ? 10.386 -19.289 -3.341 1.00 42.00 124 GLY A N 1
ATOM 965 C CA . GLY A 1 124 ? 11.641 -20.033 -3.383 1.00 42.00 124 GLY A CA 1
ATOM 966 C C . GLY A 1 124 ? 12.119 -20.335 -4.807 1.00 42.00 124 GLY A C 1
ATOM 967 O O . GLY A 1 124 ? 11.361 -20.764 -5.682 1.00 42.00 124 GLY A O 1
ATOM 968 N N . VAL A 1 125 ? 13.416 -20.129 -5.030 1.00 35.03 125 VAL A N 1
ATOM 969 C CA . VAL A 1 125 ? 14.162 -20.763 -6.116 1.00 35.03 125 VAL A CA 1
ATOM 970 C C . VAL A 1 125 ? 14.064 -22.273 -5.896 1.00 35.03 125 VAL A C 1
ATOM 972 O O . VAL A 1 125 ? 14.543 -22.780 -4.883 1.00 35.03 125 VAL A O 1
ATOM 975 N N . LEU A 1 126 ? 13.440 -22.997 -6.828 1.00 30.97 126 LEU A N 1
ATOM 976 C CA . LEU A 1 126 ? 13.603 -24.446 -6.922 1.00 30.97 126 LEU A CA 1
ATOM 977 C C . LEU A 1 126 ? 15.103 -24.708 -7.112 1.00 30.97 126 LEU A C 1
ATOM 979 O O . LEU A 1 126 ? 15.645 -24.435 -8.179 1.00 30.97 126 LEU A O 1
ATOM 983 N N . LYS A 1 127 ? 15.787 -25.175 -6.064 1.00 32.72 127 LYS A N 1
ATOM 984 C CA . LYS A 1 127 ? 17.064 -25.870 -6.232 1.00 32.72 127 LYS A CA 1
ATOM 985 C C . LYS A 1 127 ? 16.731 -27.234 -6.831 1.00 32.72 127 LYS A C 1
ATOM 987 O O . LYS A 1 127 ? 15.919 -27.965 -6.266 1.00 32.72 127 LYS A O 1
ATOM 992 N N . ASP A 1 128 ? 17.308 -27.519 -7.992 1.00 34.44 128 ASP A N 1
ATOM 993 C CA . ASP A 1 128 ? 17.088 -28.743 -8.758 1.00 34.44 128 ASP A CA 1
ATOM 994 C C . ASP A 1 128 ? 17.248 -30.016 -7.910 1.00 34.44 128 ASP A C 1
ATOM 996 O O . ASP A 1 128 ? 18.088 -30.108 -7.013 1.00 34.44 128 ASP A O 1
ATOM 1000 N N . GLY A 1 129 ? 16.388 -30.996 -8.189 1.00 31.73 129 GLY A N 1
ATOM 1001 C CA . GLY A 1 129 ? 16.177 -32.175 -7.360 1.00 31.73 129 GLY A CA 1
ATOM 1002 C C . GLY A 1 129 ? 17.270 -33.247 -7.408 1.00 31.73 129 GLY A C 1
ATOM 1003 O O . GLY A 1 129 ? 17.905 -33.487 -8.432 1.00 31.73 129 GLY A O 1
ATOM 1004 N N . LYS A 1 130 ? 17.373 -33.993 -6.299 1.00 26.25 130 LYS A N 1
ATOM 1005 C CA . LYS A 1 130 ? 17.683 -35.433 -6.269 1.00 26.25 130 LYS A CA 1
ATOM 1006 C C . LYS A 1 130 ? 17.209 -36.043 -4.936 1.00 26.25 130 LYS A C 1
ATOM 1008 O O . LYS A 1 130 ? 17.488 -35.452 -3.895 1.00 26.25 130 LYS A O 1
ATOM 1013 N N . PRO A 1 131 ? 16.534 -37.210 -4.921 1.00 29.53 131 PRO A N 1
ATOM 1014 C CA . PRO A 1 131 ? 16.244 -37.929 -3.690 1.00 29.53 131 PRO A CA 1
ATOM 1015 C C . PRO A 1 131 ? 17.404 -38.882 -3.381 1.00 29.53 131 PRO A C 1
ATOM 1017 O O . PRO A 1 131 ? 17.683 -39.795 -4.155 1.00 29.53 131 PRO A O 1
ATOM 1020 N N . THR A 1 132 ? 18.073 -38.697 -2.247 1.00 26.44 132 THR A N 1
ATOM 1021 C CA . THR A 1 132 ? 18.909 -39.745 -1.645 1.00 26.44 132 THR A CA 1
ATOM 1022 C C . THR A 1 132 ? 18.784 -39.679 -0.132 1.00 26.44 132 THR A C 1
ATOM 1024 O O . THR A 1 132 ? 19.264 -38.749 0.510 1.00 26.44 132 THR A O 1
ATOM 1027 N N . SER A 1 133 ? 18.109 -40.684 0.413 1.00 35.84 133 SER A N 1
ATOM 1028 C CA . SER A 1 133 ? 18.094 -41.064 1.818 1.00 35.84 133 SER A CA 1
ATOM 1029 C C . SER A 1 133 ? 19.476 -41.544 2.259 1.00 35.84 133 SER A C 1
ATOM 1031 O O . SER A 1 133 ? 19.948 -42.526 1.695 1.00 35.84 133 SER A O 1
ATOM 1033 N N . THR A 1 134 ? 20.066 -40.915 3.278 1.00 29.08 134 THR A N 1
ATOM 1034 C CA . THR A 1 134 ? 20.847 -41.580 4.340 1.00 29.08 134 THR A CA 1
ATOM 1035 C C . THR A 1 134 ? 21.186 -40.579 5.444 1.00 29.08 134 THR A C 1
ATOM 1037 O O . THR A 1 134 ? 21.367 -39.392 5.193 1.00 29.08 134 THR A O 1
ATOM 1040 N N . SER A 1 135 ? 21.198 -41.108 6.659 1.00 37.09 135 SER A N 1
ATOM 1041 C CA . SER A 1 135 ? 21.367 -40.494 7.971 1.00 37.09 135 SER A CA 1
ATOM 1042 C C . SER A 1 135 ? 22.640 -39.662 8.178 1.00 37.09 135 SER A C 1
ATOM 1044 O O . SER A 1 135 ? 23.668 -39.909 7.555 1.00 37.09 135 SER A O 1
ATOM 1046 N N . ASP A 1 136 ? 22.532 -38.795 9.192 1.00 29.66 136 ASP A N 1
ATOM 1047 C CA . ASP A 1 136 ? 23.532 -38.517 10.233 1.00 29.66 136 ASP A CA 1
ATOM 1048 C C . ASP A 1 136 ? 24.364 -37.211 10.231 1.00 29.66 136 ASP A C 1
ATOM 1050 O O . ASP A 1 136 ? 25.080 -36.862 9.300 1.00 29.66 136 ASP A O 1
ATOM 1054 N N . PHE A 1 137 ? 24.283 -36.573 11.412 1.00 32.06 137 PHE A N 1
ATOM 1055 C CA . PHE A 1 137 ? 25.144 -35.580 12.071 1.00 32.06 137 PHE A CA 1
ATOM 1056 C C . PHE A 1 137 ? 25.364 -34.188 11.456 1.00 32.06 137 PHE A C 1
ATOM 1058 O O . PHE A 1 137 ? 26.063 -34.001 10.466 1.00 32.06 137 PHE A O 1
ATOM 1065 N N . GLY A 1 138 ? 24.937 -33.168 12.214 1.00 28.62 138 GLY A N 1
ATOM 1066 C CA . GLY A 1 138 ? 25.614 -31.869 12.213 1.00 28.62 138 GLY A CA 1
ATOM 1067 C C . GLY A 1 138 ? 24.717 -30.673 12.494 1.00 28.62 138 GLY A C 1
ATOM 1068 O O . GLY A 1 138 ? 24.298 -29.980 11.574 1.00 28.62 138 GLY A O 1
ATOM 1069 N N . ASN A 1 139 ? 24.489 -30.412 13.779 1.00 40.12 139 ASN A N 1
ATOM 1070 C CA . ASN A 1 139 ? 23.932 -29.182 14.332 1.00 40.12 139 ASN A CA 1
ATOM 1071 C C . ASN A 1 139 ? 24.524 -27.922 13.656 1.00 40.12 139 ASN A C 1
ATOM 1073 O O . ASN A 1 139 ? 25.719 -27.652 13.784 1.00 40.12 139 ASN A O 1
ATOM 1077 N N . ARG A 1 140 ? 23.691 -27.142 12.961 1.00 32.09 140 ARG A N 1
ATOM 1078 C CA . ARG A 1 140 ? 23.967 -25.746 12.596 1.00 32.09 140 ARG A CA 1
ATOM 1079 C C . ARG A 1 140 ? 22.701 -24.937 12.829 1.00 32.09 140 ARG A C 1
ATOM 1081 O O . ARG A 1 140 ? 21.807 -24.912 11.990 1.00 32.09 140 ARG A O 1
ATOM 1088 N N . ASN A 1 141 ? 22.661 -24.278 13.981 1.00 35.62 141 ASN A N 1
ATOM 1089 C CA . ASN A 1 141 ? 21.767 -23.161 14.236 1.00 35.62 141 ASN A CA 1
ATOM 1090 C C . ASN A 1 141 ? 22.090 -22.061 13.217 1.00 35.62 141 ASN A C 1
ATOM 1092 O O . ASN A 1 141 ? 23.128 -21.409 13.314 1.00 35.62 141 ASN A O 1
ATOM 1096 N N . HIS A 1 142 ? 21.222 -21.884 12.229 1.00 33.25 142 HIS A N 1
ATOM 1097 C CA . HIS A 1 142 ? 21.113 -20.637 11.490 1.00 33.25 142 HIS A CA 1
ATOM 1098 C C . HIS A 1 142 ? 19.677 -20.174 11.713 1.00 33.25 142 HIS A C 1
ATOM 1100 O O . HIS A 1 142 ? 18.745 -20.714 11.124 1.00 33.25 142 HIS A O 1
ATOM 1106 N N . GLU A 1 143 ? 19.495 -19.261 12.665 1.00 38.03 143 GLU A N 1
ATOM 1107 C CA . GLU A 1 143 ? 18.214 -18.612 12.934 1.00 38.03 143 GLU A CA 1
ATOM 1108 C C . GLU A 1 143 ? 17.839 -17.739 11.725 1.00 38.03 143 GLU A C 1
ATOM 1110 O O . GLU A 1 143 ? 18.077 -16.536 11.695 1.00 38.03 143 GLU A O 1
ATOM 1115 N N . GLU A 1 144 ? 17.259 -18.346 10.692 1.00 39.66 144 GLU A N 1
ATOM 1116 C CA . GLU A 1 144 ? 16.474 -17.640 9.677 1.00 39.66 144 GLU A CA 1
ATOM 1117 C C . GLU A 1 144 ? 15.066 -17.389 10.235 1.00 39.66 144 GLU A C 1
ATOM 1119 O O . GLU A 1 144 ? 14.083 -17.965 9.787 1.00 39.66 144 GLU A O 1
ATOM 1124 N N . ASN A 1 145 ? 14.967 -16.541 11.261 1.00 34.59 145 ASN A N 1
ATOM 1125 C CA . ASN A 1 145 ? 13.688 -16.044 11.766 1.00 34.59 145 ASN A CA 1
ATOM 1126 C C . ASN A 1 145 ? 13.567 -14.559 11.415 1.00 34.59 145 ASN A C 1
ATOM 1128 O O . ASN A 1 145 ? 13.807 -13.678 12.236 1.00 34.59 145 ASN A O 1
ATOM 1132 N N . SER A 1 146 ? 13.173 -14.258 10.177 1.00 44.22 146 SER A N 1
ATOM 1133 C CA . SER A 1 146 ? 12.671 -12.929 9.809 1.00 44.22 146 SER A CA 1
ATOM 1134 C C . SER A 1 146 ? 11.209 -12.766 10.247 1.00 44.22 146 SER A C 1
ATOM 1136 O O . SER A 1 146 ? 10.354 -12.408 9.440 1.00 44.22 146 SER A O 1
ATOM 1138 N N . ASP A 1 147 ? 10.921 -13.060 11.516 1.00 49.22 147 ASP A N 1
ATOM 1139 C CA . ASP A 1 147 ? 9.653 -12.730 12.160 1.00 49.22 147 ASP A CA 1
ATOM 1140 C C . ASP A 1 147 ? 9.835 -11.386 12.874 1.00 49.22 147 ASP A C 1
ATOM 1142 O O . ASP A 1 147 ? 10.416 -11.289 13.956 1.00 49.22 147 ASP A O 1
ATOM 1146 N N . CYS A 1 148 ? 9.435 -10.298 12.214 1.00 56.03 148 CYS A N 1
ATOM 1147 C CA . CYS A 1 148 ? 9.356 -9.005 12.883 1.00 56.03 148 CYS A CA 1
ATOM 1148 C C . CYS A 1 148 ? 8.043 -8.975 13.665 1.00 56.03 148 CYS A C 1
ATOM 1150 O O . CYS A 1 148 ? 6.998 -8.641 13.101 1.00 56.03 148 CYS A O 1
ATOM 1152 N N . GLY A 1 149 ? 8.123 -9.300 14.960 1.00 62.00 149 GLY A N 1
ATOM 1153 C CA . GLY A 1 149 ? 7.058 -9.049 15.931 1.00 62.00 149 GLY A CA 1
ATOM 1154 C C . GLY A 1 149 ? 6.608 -7.577 15.948 1.00 62.00 149 GLY A C 1
ATOM 1155 O O . GLY A 1 149 ? 7.195 -6.737 15.254 1.00 62.00 149 GLY A O 1
ATOM 1156 N N . PRO A 1 150 ? 5.556 -7.238 16.714 1.00 71.25 150 PRO A N 1
ATOM 1157 C CA . PRO A 1 150 ? 4.979 -5.900 16.693 1.00 71.25 150 PRO A CA 1
ATOM 1158 C C . PRO A 1 150 ? 6.024 -4.819 17.013 1.00 71.25 150 PRO A C 1
ATOM 1160 O O . PRO A 1 150 ? 6.819 -4.957 17.942 1.00 71.25 150 PRO A O 1
ATOM 1163 N N . GLN A 1 151 ? 6.049 -3.750 16.211 1.00 80.44 151 GLN A N 1
ATOM 1164 C CA . GLN A 1 151 ? 7.074 -2.698 16.285 1.00 80.44 151 GLN A CA 1
ATOM 1165 C C . GLN A 1 151 ? 6.507 -1.376 16.823 1.00 80.44 151 GLN A C 1
ATOM 1167 O O . GLN A 1 151 ? 5.327 -1.080 16.607 1.00 80.44 151 GLN A O 1
ATOM 1172 N N . PRO A 1 152 ? 7.333 -0.530 17.471 1.00 87.50 152 PRO A N 1
ATOM 1173 C CA . PRO A 1 152 ? 6.908 0.810 17.863 1.00 87.50 152 PRO A CA 1
ATOM 1174 C C . PRO A 1 152 ? 6.516 1.651 16.643 1.00 87.50 152 PRO A C 1
ATOM 1176 O O . PRO A 1 152 ? 6.974 1.412 15.521 1.00 87.50 152 PRO A O 1
ATOM 1179 N N . LEU A 1 153 ? 5.661 2.648 16.866 1.00 90.94 153 LEU A N 1
ATOM 1180 C CA . LEU A 1 153 ? 5.253 3.588 15.826 1.00 90.94 153 LEU A CA 1
ATOM 1181 C C . LEU A 1 153 ? 6.419 4.479 15.405 1.00 90.94 153 LEU A C 1
ATOM 1183 O O . LEU A 1 153 ? 7.279 4.852 16.203 1.00 90.94 153 LEU A O 1
ATOM 1187 N N . THR A 1 154 ? 6.424 4.880 14.139 1.00 92.56 154 THR A N 1
ATOM 1188 C CA . THR A 1 154 ? 7.358 5.900 13.670 1.00 92.56 154 THR A CA 1
ATOM 1189 C C . THR A 1 154 ? 6.803 7.298 13.924 1.00 92.56 154 THR A C 1
ATOM 1191 O O . THR A 1 154 ? 5.591 7.522 13.956 1.00 92.56 154 THR A O 1
ATOM 1194 N N . ARG A 1 155 ? 7.692 8.296 14.025 1.00 92.00 155 ARG A N 1
ATOM 1195 C CA . ARG A 1 155 ? 7.298 9.703 14.250 1.00 92.00 155 ARG A CA 1
ATOM 1196 C C . ARG A 1 155 ? 6.296 10.219 13.215 1.00 92.00 155 ARG A C 1
ATOM 1198 O O . ARG A 1 155 ? 5.513 11.125 13.498 1.00 92.00 155 ARG A O 1
ATOM 1205 N N . LEU A 1 156 ? 6.356 9.715 11.982 1.00 91.31 156 LEU A N 1
ATOM 1206 C CA . LEU A 1 156 ? 5.431 10.121 10.930 1.00 91.31 156 LEU A CA 1
ATOM 1207 C C . LEU A 1 156 ? 4.074 9.424 11.078 1.00 91.31 156 LEU A C 1
ATOM 1209 O O . LEU A 1 156 ? 3.052 10.093 10.917 1.00 91.31 156 LEU A O 1
ATOM 1213 N N . GLN A 1 157 ? 4.052 8.140 11.449 1.00 95.06 157 GLN A N 1
ATOM 1214 C CA . GLN A 1 157 ? 2.820 7.419 11.778 1.00 95.06 157 GLN A CA 1
ATOM 1215 C C . GLN A 1 157 ? 2.082 8.082 12.945 1.00 95.06 157 GLN A C 1
ATOM 1217 O O . GLN A 1 157 ? 0.907 8.399 12.795 1.00 95.06 157 GLN A O 1
ATOM 1222 N N . GLU A 1 158 ? 2.775 8.413 14.039 1.00 94.38 158 GLU A N 1
ATOM 1223 C CA . GLU A 1 158 ? 2.193 9.126 15.189 1.00 94.38 158 GLU A CA 1
ATOM 1224 C C . GLU A 1 158 ? 1.518 10.439 14.762 1.00 94.38 158 GLU A C 1
ATOM 1226 O O . GLU A 1 158 ? 0.369 10.722 15.111 1.00 94.38 158 GLU A O 1
ATOM 1231 N N . ARG A 1 159 ? 2.212 11.244 13.945 1.00 93.88 159 ARG A N 1
ATOM 1232 C CA . ARG A 1 159 ? 1.683 12.517 13.431 1.00 93.88 159 ARG A CA 1
ATOM 1233 C C . ARG A 1 159 ? 0.482 12.316 12.511 1.00 93.88 159 ARG A C 1
ATOM 1235 O O . ARG A 1 159 ? -0.440 13.131 12.544 1.00 93.88 159 ARG A O 1
ATOM 1242 N N . LEU A 1 160 ? 0.499 11.277 11.677 1.00 94.19 160 LEU A N 1
ATOM 1243 C CA . LEU A 1 160 ? -0.611 10.943 10.789 1.00 94.19 160 LEU A CA 1
ATOM 1244 C C . LEU A 1 160 ? -1.819 10.450 11.578 1.00 94.19 160 LEU A C 1
ATOM 1246 O O . LEU A 1 160 ? -2.909 10.966 11.363 1.00 94.19 160 LEU A O 1
ATOM 1250 N N . MET A 1 161 ? -1.633 9.537 12.526 1.00 94.25 161 MET A N 1
ATOM 1251 C CA . MET A 1 161 ? -2.703 9.025 13.381 1.00 94.25 161 MET A CA 1
ATOM 1252 C C . MET A 1 161 ? -3.329 10.151 14.208 1.00 94.25 161 MET A C 1
ATOM 1254 O O . MET A 1 161 ? -4.546 10.314 14.195 1.00 94.25 161 MET A O 1
ATOM 1258 N N . LYS A 1 162 ? -2.512 11.038 14.794 1.00 94.56 162 LYS A N 1
ATOM 1259 C CA . LYS A 1 162 ? -3.006 12.231 15.500 1.00 94.56 162 LYS A CA 1
ATOM 1260 C C . LYS A 1 162 ? -3.829 13.162 14.601 1.00 94.56 162 LYS A C 1
ATOM 1262 O O . LYS A 1 162 ? -4.755 13.812 15.074 1.00 94.56 162 LYS A O 1
ATOM 1267 N N . LYS A 1 163 ? -3.488 13.255 13.312 1.00 95.50 163 LYS A N 1
ATOM 1268 C CA . LYS A 1 163 ? -4.193 14.103 12.338 1.00 95.50 163 LYS A CA 1
ATOM 1269 C C . LYS A 1 163 ? -5.462 13.451 11.779 1.00 95.50 163 LYS A C 1
ATOM 1271 O O . LYS A 1 163 ? -6.400 14.167 11.443 1.00 95.50 163 LYS A O 1
ATOM 1276 N N . LEU A 1 164 ? -5.458 12.132 11.602 1.00 95.12 164 LEU A N 1
ATOM 1277 C CA . LEU A 1 164 ? -6.528 11.373 10.948 1.00 95.12 164 LEU A CA 1
ATOM 1278 C C . LEU A 1 164 ? -7.584 10.856 11.938 1.00 95.12 164 LEU A C 1
ATOM 1280 O O . LEU A 1 164 ? -8.706 10.579 11.521 1.00 95.12 164 LEU A O 1
ATOM 1284 N N . GLY A 1 165 ? -7.247 10.771 13.227 1.00 94.00 165 GLY A N 1
ATOM 1285 C CA . GLY A 1 165 ? -8.143 10.335 14.295 1.00 94.00 165 GLY A CA 1
ATOM 1286 C C . GLY A 1 165 ? -8.062 8.835 14.587 1.00 94.00 165 GLY A C 1
ATOM 1287 O O . GLY A 1 165 ? -7.197 8.121 14.085 1.00 94.00 165 GLY A O 1
ATOM 1288 N N . ASN A 1 166 ? -8.994 8.356 15.410 1.00 93.00 166 ASN A N 1
ATOM 1289 C CA . ASN A 1 166 ? -8.918 7.047 16.075 1.00 93.00 166 ASN A CA 1
ATOM 1290 C C . ASN A 1 166 ? -9.070 5.836 15.140 1.00 93.00 166 ASN A C 1
ATOM 1292 O O . ASN A 1 166 ? -8.772 4.716 15.536 1.00 93.00 166 ASN A O 1
ATOM 1296 N N . ASN A 1 167 ? -9.519 6.055 13.903 1.00 95.81 167 ASN A N 1
ATOM 1297 C CA . ASN A 1 167 ? -9.721 4.997 12.913 1.00 95.81 167 ASN A CA 1
ATOM 1298 C C . ASN A 1 167 ? -8.530 4.844 11.950 1.00 95.81 167 ASN A C 1
ATOM 1300 O O . ASN A 1 167 ? -8.673 4.314 10.846 1.00 95.81 167 ASN A O 1
ATOM 1304 N N . ALA A 1 168 ? -7.376 5.388 12.331 1.00 96.31 168 ALA A N 1
ATOM 1305 C CA . ALA A 1 168 ? -6.153 5.370 11.554 1.00 96.31 168 ALA A CA 1
ATOM 1306 C C . ALA A 1 168 ? -5.183 4.347 12.159 1.00 96.31 168 ALA A C 1
ATOM 1308 O O . ALA A 1 168 ? -4.760 4.496 13.301 1.00 96.31 168 ALA A O 1
ATOM 1309 N N . PHE A 1 169 ? -4.828 3.322 11.388 1.00 96.19 169 PHE A N 1
ATOM 1310 C CA . PHE A 1 169 ? -4.080 2.159 11.865 1.00 96.19 169 PHE A CA 1
ATOM 1311 C C . PHE A 1 169 ? -2.757 1.991 11.104 1.00 96.19 169 PHE A C 1
ATOM 1313 O O . PHE A 1 169 ? -2.744 2.114 9.877 1.00 96.19 169 PHE A O 1
ATOM 1320 N N . PRO A 1 170 ? -1.633 1.750 11.791 1.00 95.88 170 PRO A N 1
ATOM 1321 C CA . PRO A 1 170 ? -0.307 1.757 11.183 1.00 95.88 170 PRO A CA 1
ATOM 1322 C C . PRO A 1 170 ? 0.002 0.452 10.432 1.00 95.88 170 PRO A C 1
ATOM 1324 O O . PRO A 1 170 ? -0.562 -0.604 10.711 1.00 95.88 170 PRO A O 1
ATOM 1327 N N . PHE A 1 171 ? 0.936 0.528 9.487 1.00 94.44 171 PHE A N 1
ATOM 1328 C CA . PHE A 1 171 ? 1.608 -0.634 8.907 1.00 94.44 171 PHE A CA 1
ATOM 1329 C C . PHE A 1 171 ? 3.076 -0.316 8.633 1.00 94.44 171 PHE A C 1
ATOM 1331 O O . PHE A 1 171 ? 3.435 0.833 8.348 1.00 94.44 171 PHE A O 1
ATOM 1338 N N . PHE A 1 172 ? 3.904 -1.355 8.645 1.00 93.25 172 PHE A N 1
ATOM 1339 C CA . PHE A 1 172 ? 5.339 -1.247 8.442 1.00 93.25 172 PHE A CA 1
ATOM 1340 C C . PHE A 1 172 ? 5.872 -2.524 7.791 1.00 93.25 172 PHE A C 1
ATOM 1342 O O . PHE A 1 172 ? 5.614 -3.614 8.288 1.00 93.25 172 PHE A O 1
ATOM 1349 N N . PHE A 1 173 ? 6.628 -2.392 6.701 1.00 91.62 173 PHE A N 1
ATOM 1350 C CA . PHE A 1 173 ? 7.281 -3.514 6.028 1.00 91.62 173 PHE A CA 1
ATOM 1351 C C . PHE A 1 173 ? 8.771 -3.251 5.850 1.00 91.62 173 PHE A C 1
ATOM 1353 O O . PHE A 1 173 ? 9.178 -2.173 5.409 1.00 91.62 173 PHE A O 1
ATOM 1360 N N . ARG A 1 174 ? 9.581 -4.278 6.111 1.00 89.62 174 ARG A N 1
ATOM 1361 C CA . ARG A 1 174 ? 10.983 -4.332 5.690 1.00 89.62 174 ARG A CA 1
ATOM 1362 C C . ARG A 1 174 ? 11.104 -5.305 4.536 1.00 89.62 174 ARG 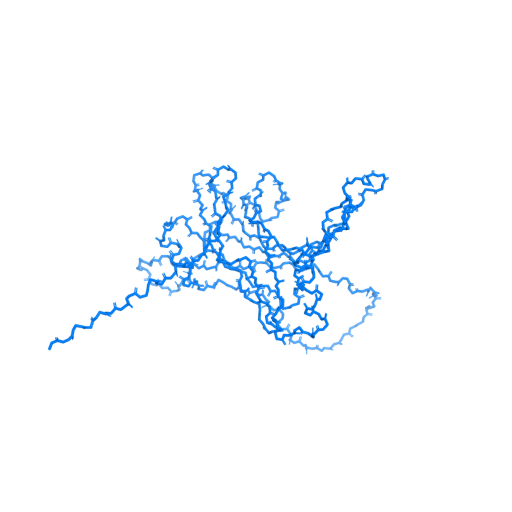A C 1
ATOM 1364 O O . ARG A 1 174 ? 10.694 -6.459 4.650 1.00 89.62 174 ARG A O 1
ATOM 1371 N N . LEU A 1 175 ? 11.658 -4.823 3.432 1.00 85.69 175 LEU A N 1
ATOM 1372 C CA . LEU A 1 175 ? 11.997 -5.692 2.317 1.00 85.69 175 LEU A CA 1
ATOM 1373 C C . LEU A 1 175 ? 13.232 -6.531 2.683 1.00 85.69 175 LEU A C 1
ATOM 1375 O O . LEU A 1 175 ? 14.156 -5.989 3.297 1.00 85.69 175 LEU A O 1
ATOM 1379 N N . PRO A 1 176 ? 13.264 -7.823 2.314 1.00 84.50 176 PRO A N 1
ATOM 1380 C CA . PRO A 1 176 ? 14.455 -8.649 2.450 1.00 84.50 176 PRO A CA 1
ATOM 1381 C C . PRO A 1 176 ? 15.654 -8.051 1.694 1.00 84.50 176 PRO A C 1
ATOM 1383 O O . PRO A 1 176 ? 15.453 -7.455 0.631 1.00 84.50 176 PRO A O 1
ATOM 1386 N N . PRO A 1 177 ? 16.895 -8.226 2.186 1.00 79.88 177 PRO A N 1
ATOM 1387 C CA . PRO A 1 177 ? 18.091 -7.744 1.490 1.00 79.88 177 PRO A CA 1
ATOM 1388 C C . PRO A 1 177 ? 18.263 -8.334 0.082 1.00 79.88 177 PRO A C 1
ATOM 1390 O O . PRO A 1 177 ? 18.772 -7.669 -0.815 1.00 79.88 177 PRO A O 1
ATOM 1393 N N . ASP A 1 178 ? 17.810 -9.573 -0.121 1.00 80.69 178 ASP A N 1
ATOM 1394 C CA . ASP A 1 178 ? 17.866 -10.316 -1.383 1.00 80.69 178 ASP A CA 1
ATOM 1395 C C . ASP A 1 178 ? 16.676 -10.037 -2.314 1.00 80.69 178 ASP A C 1
ATOM 1397 O O . ASP A 1 178 ? 16.624 -10.558 -3.433 1.00 80.69 178 ASP A O 1
ATOM 1401 N N . ALA A 1 179 ? 15.725 -9.196 -1.894 1.00 83.38 179 ALA A N 1
ATOM 1402 C CA . ALA A 1 179 ? 14.647 -8.771 -2.768 1.00 83.38 179 ALA A CA 1
ATOM 1403 C C . ALA A 1 179 ? 15.240 -8.095 -4.029 1.00 83.38 179 ALA A C 1
ATOM 1405 O O . ALA A 1 179 ? 16.280 -7.438 -3.957 1.00 83.38 179 ALA A O 1
ATOM 1406 N N . PRO A 1 180 ? 14.627 -8.227 -5.214 1.00 85.94 180 PRO A N 1
ATOM 1407 C CA . PRO A 1 180 ? 15.134 -7.620 -6.451 1.00 85.94 180 PRO A CA 1
ATOM 1408 C C . PRO A 1 180 ? 14.933 -6.093 -6.495 1.00 85.94 180 PRO A C 1
ATOM 1410 O O . PRO A 1 180 ? 14.014 -5.555 -5.878 1.00 85.94 180 PRO A O 1
ATOM 1413 N N . ALA A 1 181 ? 15.757 -5.347 -7.233 1.00 84.31 181 ALA A N 1
ATOM 1414 C CA . ALA A 1 181 ? 15.478 -3.930 -7.508 1.00 84.31 181 ALA A CA 1
ATOM 1415 C C . ALA A 1 181 ? 14.277 -3.776 -8.465 1.00 84.31 181 ALA A C 1
ATOM 1417 O O . ALA A 1 181 ? 13.979 -4.687 -9.240 1.00 84.31 181 ALA A O 1
ATOM 1418 N N . SER A 1 182 ? 13.594 -2.626 -8.442 1.00 83.19 182 SER A N 1
ATOM 1419 C CA . SER A 1 182 ? 12.564 -2.331 -9.446 1.00 83.19 182 SER A CA 1
ATOM 1420 C C . SER A 1 182 ? 13.229 -2.021 -10.783 1.00 83.19 182 SER A C 1
ATOM 1422 O O . SER A 1 182 ? 13.962 -1.041 -10.903 1.00 83.19 182 SER A O 1
ATOM 1424 N N . VAL A 1 183 ? 12.967 -2.851 -11.789 1.00 83.12 183 VAL A N 1
ATOM 1425 C CA . VAL A 1 183 ? 13.504 -2.693 -13.145 1.00 83.12 183 VAL A CA 1
ATOM 1426 C C . VAL A 1 183 ? 12.380 -2.982 -14.119 1.00 83.12 183 VAL A C 1
ATOM 1428 O O . VAL A 1 183 ? 11.813 -4.069 -14.071 1.00 83.12 183 VAL A O 1
ATOM 1431 N N . MET A 1 184 ? 12.074 -2.025 -14.994 1.00 79.00 184 MET A N 1
ATOM 1432 C CA . MET A 1 184 ? 11.056 -2.160 -16.034 1.00 79.00 184 MET A CA 1
ATOM 1433 C C . MET A 1 184 ? 11.691 -1.864 -17.389 1.00 79.00 184 MET A C 1
ATOM 1435 O O . MET A 1 184 ? 12.238 -0.787 -17.598 1.00 79.00 184 MET A O 1
ATOM 1439 N N . LEU A 1 185 ? 11.611 -2.821 -18.304 1.00 78.06 185 LEU A N 1
ATOM 1440 C CA . LEU A 1 185 ? 11.957 -2.668 -19.707 1.00 78.06 185 LEU A CA 1
ATOM 1441 C C . LEU A 1 185 ? 10.735 -2.097 -20.427 1.00 78.06 185 LEU A C 1
ATOM 1443 O O . LEU A 1 185 ? 9.690 -2.754 -20.484 1.00 78.06 185 LEU A O 1
ATOM 1447 N N . GLN A 1 186 ? 10.859 -0.872 -20.937 1.00 73.19 186 GLN A N 1
ATOM 1448 C CA . GLN A 1 186 ? 9.824 -0.284 -21.782 1.00 73.19 186 GLN A CA 1
ATOM 1449 C C . GLN A 1 186 ? 9.840 -0.956 -23.163 1.00 73.19 186 GLN A C 1
ATOM 1451 O O . GLN A 1 186 ? 10.926 -1.217 -23.688 1.00 73.19 186 GLN A O 1
ATOM 1456 N N . PRO A 1 187 ? 8.667 -1.239 -23.756 1.00 70.81 187 PRO A N 1
ATOM 1457 C CA . PRO A 1 187 ? 8.587 -1.673 -25.144 1.00 70.81 187 PRO A CA 1
ATOM 1458 C C . PRO A 1 187 ? 9.191 -0.620 -26.077 1.00 70.81 187 PRO A C 1
ATOM 1460 O O . PRO A 1 187 ? 9.168 0.579 -25.779 1.00 70.81 187 PRO A O 1
ATOM 1463 N N . GLY A 1 188 ? 9.694 -1.056 -27.231 1.00 75.62 188 GLY A N 1
ATOM 1464 C CA . GLY A 1 188 ? 10.096 -0.129 -28.282 1.00 75.62 188 GLY A CA 1
ATOM 1465 C C . GLY A 1 188 ? 8.925 0.764 -28.734 1.00 75.62 188 GLY A C 1
ATOM 1466 O O . GLY A 1 188 ? 7.766 0.371 -28.620 1.00 75.62 188 GLY A O 1
ATOM 1467 N N . PRO A 1 189 ? 9.188 1.948 -29.317 1.00 73.56 189 PRO A N 1
ATOM 1468 C CA . PRO A 1 189 ? 8.143 2.900 -29.722 1.00 73.56 189 PRO A CA 1
ATOM 1469 C C . PRO A 1 189 ? 7.140 2.351 -30.754 1.00 73.56 189 PRO A C 1
ATOM 1471 O O . PRO A 1 189 ? 6.054 2.903 -30.901 1.00 73.56 189 PRO A O 1
ATOM 1474 N N . ASN A 1 190 ? 7.485 1.256 -31.441 1.00 75.69 190 ASN A N 1
ATOM 1475 C CA . ASN A 1 190 ? 6.630 0.556 -32.406 1.00 75.69 190 ASN A CA 1
ATOM 1476 C C . ASN A 1 190 ? 6.153 -0.818 -31.895 1.00 75.69 190 ASN A C 1
ATOM 1478 O O . ASN A 1 190 ? 5.607 -1.610 -32.662 1.00 75.69 190 ASN A O 1
ATOM 1482 N N . GLU A 1 191 ? 6.399 -1.134 -30.623 1.00 68.12 191 GLU A N 1
ATOM 1483 C CA . GLU A 1 191 ? 5.988 -2.383 -29.997 1.00 68.12 191 GLU A CA 1
ATOM 1484 C C . GLU A 1 191 ? 4.757 -2.144 -29.123 1.00 68.12 191 GLU A C 1
ATOM 1486 O O . GLU A 1 191 ? 4.795 -1.432 -28.121 1.00 68.12 191 GLU A O 1
ATOM 1491 N N . ASN A 1 192 ? 3.648 -2.791 -29.467 1.00 61.62 192 ASN A N 1
ATOM 1492 C CA . ASN A 1 192 ? 2.504 -2.871 -28.573 1.00 61.62 192 ASN A CA 1
ATOM 1493 C C . ASN A 1 192 ? 2.829 -3.915 -27.500 1.00 61.62 192 ASN A C 1
ATOM 1495 O O . ASN A 1 192 ? 2.856 -5.110 -27.774 1.00 61.62 192 ASN A O 1
ATOM 1499 N N . GLY A 1 193 ? 3.105 -3.479 -26.276 1.00 62.59 193 GLY A N 1
ATOM 1500 C CA . GLY A 1 193 ? 3.368 -4.369 -25.150 1.00 62.59 193 GLY A CA 1
ATOM 1501 C C . GLY A 1 193 ? 3.238 -3.628 -23.828 1.00 62.59 193 GLY A C 1
ATOM 1502 O O . GLY A 1 193 ? 3.344 -2.406 -23.781 1.00 62.59 193 GLY A O 1
ATOM 1503 N N . LYS A 1 194 ? 2.986 -4.349 -22.734 1.00 65.81 194 LYS A N 1
ATOM 1504 C CA . LYS A 1 194 ? 3.176 -3.773 -21.398 1.00 65.81 194 LYS A CA 1
ATOM 1505 C C . LYS A 1 194 ? 4.658 -3.857 -21.030 1.00 65.81 194 LYS A C 1
ATOM 1507 O O . LYS A 1 194 ? 5.322 -4.801 -21.460 1.00 65.81 194 LYS A O 1
ATOM 1512 N N . PRO A 1 195 ? 5.177 -2.905 -20.239 1.00 67.69 195 PRO A N 1
ATOM 1513 C CA . PRO A 1 195 ? 6.557 -2.964 -19.790 1.00 67.69 195 PRO A CA 1
ATOM 1514 C C . PRO A 1 195 ? 6.815 -4.266 -19.024 1.00 67.69 195 PRO A C 1
ATOM 1516 O O . PRO A 1 195 ? 5.997 -4.701 -18.207 1.00 67.69 195 PRO A O 1
ATOM 1519 N N . CYS A 1 196 ? 7.947 -4.894 -19.325 1.00 79.69 196 CYS A N 1
ATOM 1520 C CA . CYS A 1 196 ? 8.366 -6.167 -18.752 1.00 79.69 196 CYS A CA 1
ATOM 1521 C C . CYS A 1 196 ? 9.343 -5.913 -17.612 1.00 79.69 196 CYS A C 1
ATOM 1523 O O . CYS A 1 196 ? 10.300 -5.165 -17.784 1.00 79.69 196 CYS A O 1
ATOM 1525 N N . GLY A 1 197 ? 9.175 -6.574 -16.474 1.00 85.88 197 GLY A N 1
ATOM 1526 C CA . GLY A 1 197 ? 10.126 -6.405 -15.387 1.00 85.88 197 GLY A CA 1
ATOM 1527 C C . GLY A 1 197 ? 9.582 -6.733 -14.014 1.00 85.88 197 GLY A C 1
ATOM 1528 O O . GLY A 1 197 ? 8.578 -7.433 -13.881 1.00 85.88 197 GLY A O 1
ATOM 1529 N N . VAL A 1 198 ? 10.292 -6.242 -13.003 1.00 87.00 198 VAL A N 1
ATOM 1530 C CA . VAL A 1 198 ? 9.943 -6.394 -11.593 1.00 87.00 198 VAL A CA 1
ATOM 1531 C C . VAL A 1 198 ? 9.291 -5.113 -11.096 1.00 87.00 198 VAL A C 1
ATOM 1533 O O . VAL A 1 198 ? 9.945 -4.068 -11.012 1.00 87.00 198 VAL A O 1
ATOM 1536 N N . ASP A 1 199 ? 8.023 -5.218 -10.709 1.00 87.94 199 ASP A N 1
ATOM 1537 C CA . ASP A 1 199 ? 7.281 -4.156 -10.042 1.00 87.94 199 ASP A CA 1
ATOM 1538 C C . ASP A 1 199 ? 7.003 -4.503 -8.577 1.00 87.94 199 ASP A C 1
ATOM 1540 O O . ASP A 1 199 ? 6.845 -5.666 -8.207 1.00 87.94 199 ASP A O 1
ATOM 1544 N N . TYR A 1 200 ? 6.961 -3.471 -7.732 1.00 90.00 200 TYR A N 1
ATOM 1545 C CA . TYR A 1 200 ? 6.482 -3.582 -6.359 1.00 90.00 200 TYR A CA 1
ATOM 1546 C C . TYR A 1 200 ? 5.131 -2.897 -6.256 1.00 90.00 200 TYR A C 1
ATOM 1548 O O . TYR A 1 200 ? 4.960 -1.765 -6.702 1.00 90.00 200 TYR A O 1
ATOM 1556 N N . GLU A 1 201 ? 4.166 -3.558 -5.636 1.00 89.00 201 GLU A N 1
ATOM 1557 C CA . GLU A 1 201 ? 2.806 -3.063 -5.510 1.00 89.00 201 GLU A CA 1
ATOM 1558 C C . GLU A 1 201 ? 2.365 -3.122 -4.049 1.00 89.00 201 GLU A C 1
ATOM 1560 O O . GLU A 1 201 ? 2.307 -4.194 -3.446 1.00 89.00 201 GLU A O 1
ATOM 1565 N N . LEU A 1 202 ? 2.014 -1.963 -3.488 1.00 91.88 202 LEU A N 1
ATOM 1566 C CA . LEU A 1 202 ? 1.335 -1.897 -2.197 1.00 91.88 202 LEU A CA 1
ATOM 1567 C C . LEU A 1 202 ? -0.167 -2.056 -2.426 1.00 91.88 202 LEU A C 1
ATOM 1569 O O . LEU A 1 202 ? -0.768 -1.280 -3.171 1.00 91.88 202 LEU A O 1
ATOM 1573 N N . ARG A 1 203 ? -0.802 -3.026 -1.779 1.00 90.75 203 ARG A N 1
ATOM 1574 C CA . ARG A 1 203 ? -2.247 -3.270 -1.881 1.00 90.75 203 ARG A CA 1
ATOM 1575 C C . ARG A 1 203 ? -2.872 -3.226 -0.505 1.00 90.75 203 ARG A C 1
ATOM 1577 O O . ARG A 1 203 ? -2.339 -3.827 0.411 1.00 90.75 203 ARG A O 1
ATOM 1584 N N . THR A 1 204 ? -4.032 -2.596 -0.384 1.00 91.88 204 THR A N 1
ATOM 1585 C CA . THR A 1 204 ? -4.850 -2.690 0.829 1.00 91.88 204 THR A CA 1
ATOM 1586 C C . THR A 1 204 ? -6.229 -3.210 0.439 1.00 91.88 204 THR A C 1
ATOM 1588 O O . THR A 1 204 ? -6.754 -2.859 -0.623 1.00 91.88 204 THR A O 1
ATOM 1591 N N . TYR A 1 205 ? -6.792 -4.108 1.242 1.00 89.06 205 TYR A N 1
ATOM 1592 C CA . TYR A 1 205 ? -8.082 -4.732 0.953 1.00 89.06 205 TYR A CA 1
ATOM 1593 C C . TYR A 1 205 ? -8.791 -5.219 2.217 1.00 89.06 205 TYR A C 1
ATOM 1595 O O . TYR A 1 205 ? -8.186 -5.333 3.279 1.00 89.06 205 TYR A O 1
ATOM 1603 N N . VAL A 1 206 ? -10.089 -5.497 2.077 1.00 90.12 206 VAL A N 1
ATOM 1604 C CA . VAL A 1 206 ? -10.943 -6.049 3.138 1.00 90.12 206 VAL A CA 1
ATOM 1605 C C . VAL A 1 206 ? -11.291 -7.497 2.802 1.00 90.12 206 VAL A C 1
ATOM 1607 O O . VAL A 1 206 ? -11.766 -7.755 1.691 1.00 90.12 206 VAL A O 1
ATOM 1610 N N . ALA A 1 207 ? -11.082 -8.416 3.742 1.00 87.31 207 ALA A N 1
ATOM 1611 C CA . ALA A 1 207 ? -11.358 -9.844 3.581 1.00 87.31 207 ALA A CA 1
ATOM 1612 C C . ALA A 1 207 ? -11.783 -10.499 4.902 1.00 87.31 207 ALA A C 1
ATOM 1614 O O . ALA A 1 207 ? -11.620 -9.906 5.970 1.00 87.31 207 ALA A O 1
ATOM 1615 N N . ASP A 1 208 ? -12.326 -11.712 4.811 1.00 83.81 208 ASP A N 1
ATOM 1616 C CA . ASP A 1 208 ? -12.733 -12.491 5.982 1.00 83.81 208 ASP A CA 1
ATOM 1617 C C . ASP A 1 208 ? -11.517 -13.255 6.547 1.00 83.81 208 ASP A C 1
ATOM 1619 O O . ASP A 1 208 ? -11.330 -13.336 7.763 1.00 83.81 208 ASP A O 1
ATOM 1623 N N . SER A 1 209 ? -10.617 -13.714 5.665 1.00 76.06 209 SER A N 1
ATOM 1624 C CA . SER A 1 209 ? -9.324 -14.327 6.009 1.00 76.06 209 SER A CA 1
ATOM 1625 C C . SER A 1 209 ? -8.172 -13.831 5.115 1.00 76.06 209 SER A C 1
ATOM 1627 O O . SER A 1 209 ? -8.401 -13.175 4.097 1.00 76.06 209 SER A O 1
ATOM 1629 N N . SER A 1 210 ? -6.919 -14.126 5.488 1.00 67.69 210 SER A N 1
ATOM 1630 C CA . SER A 1 210 ? -5.731 -13.789 4.680 1.00 67.69 210 SER A CA 1
ATOM 1631 C C . SER A 1 210 ? -5.632 -14.599 3.381 1.00 67.69 210 SER A C 1
ATOM 1633 O O . SER A 1 210 ? -5.069 -14.102 2.407 1.00 67.69 210 SER A O 1
ATOM 1635 N N . ASP A 1 211 ? -6.206 -15.807 3.363 1.00 61.28 211 ASP A N 1
ATOM 1636 C CA . ASP A 1 211 ? -6.059 -16.797 2.284 1.00 61.28 211 ASP A CA 1
ATOM 1637 C C . ASP A 1 211 ? -7.185 -16.734 1.241 1.00 61.28 211 ASP A C 1
ATOM 1639 O O . ASP A 1 211 ? -7.176 -17.478 0.253 1.00 61.28 211 ASP A O 1
ATOM 1643 N N . ASP A 1 212 ? -8.157 -15.835 1.423 1.00 59.38 212 ASP A N 1
ATOM 1644 C CA . ASP A 1 212 ? -9.211 -15.608 0.440 1.00 59.38 212 ASP A CA 1
ATOM 1645 C C . ASP A 1 212 ? -8.579 -15.226 -0.902 1.00 59.38 212 ASP A C 1
ATOM 1647 O O . ASP A 1 212 ? -7.975 -14.158 -1.034 1.00 59.38 212 ASP A O 1
ATOM 1651 N N . LYS A 1 213 ? -8.737 -16.090 -1.922 1.00 52.03 213 LYS A N 1
ATOM 1652 C CA . LYS A 1 213 ? -8.312 -15.820 -3.306 1.00 52.03 213 LYS A CA 1
ATOM 1653 C C . LYS A 1 213 ? -8.763 -14.410 -3.685 1.00 52.03 213 LYS A C 1
ATOM 1655 O O . LYS A 1 213 ? -9.953 -14.179 -3.905 1.00 52.03 213 LYS A O 1
ATOM 1660 N N . LEU A 1 214 ? -7.802 -13.480 -3.737 1.00 54.12 214 LEU A N 1
ATOM 1661 C CA . LEU A 1 214 ? -8.037 -12.042 -3.862 1.00 54.12 214 LEU A CA 1
ATOM 1662 C C . LEU A 1 214 ? -8.982 -11.753 -5.034 1.00 54.12 214 LEU A C 1
ATOM 1664 O O . LEU A 1 214 ? -8.585 -11.744 -6.203 1.00 54.12 214 LEU A O 1
ATOM 1668 N N . GLN A 1 215 ? -10.252 -11.485 -4.733 1.00 44.56 215 GLN A N 1
ATOM 1669 C CA . GLN A 1 215 ? -11.184 -11.029 -5.750 1.00 44.56 215 GLN A CA 1
ATOM 1670 C C . GLN A 1 215 ? -10.775 -9.615 -6.166 1.00 44.56 215 GLN A C 1
ATOM 1672 O O . GLN A 1 215 ? -10.868 -8.671 -5.382 1.00 44.56 215 GLN A O 1
ATOM 1677 N N . LYS A 1 216 ? -10.388 -9.459 -7.438 1.00 49.00 216 LYS A N 1
ATOM 1678 C CA . LYS A 1 216 ? -9.935 -8.206 -8.080 1.00 49.00 216 LYS A CA 1
ATOM 1679 C C . LYS A 1 216 ? -10.839 -6.985 -7.801 1.00 49.00 216 LYS A C 1
ATOM 1681 O O . LYS A 1 216 ? -10.374 -5.858 -7.887 1.00 49.00 216 LYS A O 1
ATOM 1686 N N . ARG A 1 217 ? -12.117 -7.201 -7.447 1.00 46.97 217 ARG A N 1
ATOM 1687 C CA . ARG A 1 217 ? -13.105 -6.162 -7.088 1.00 46.97 217 ARG A CA 1
ATOM 1688 C C . ARG A 1 217 ? -12.946 -5.560 -5.684 1.00 46.97 217 ARG A C 1
ATOM 1690 O O . ARG A 1 217 ? -13.454 -4.465 -5.469 1.00 46.97 217 ARG A O 1
ATOM 1697 N N . ARG A 1 218 ? -12.314 -6.250 -4.726 1.00 51.84 218 ARG A N 1
ATOM 1698 C CA . ARG A 1 218 ? -12.203 -5.806 -3.314 1.00 51.84 218 ARG A CA 1
ATOM 1699 C C . ARG A 1 218 ? -10.815 -5.288 -2.936 1.00 51.84 218 ARG A C 1
ATOM 1701 O O . ARG A 1 218 ? -10.637 -4.757 -1.842 1.00 51.84 218 ARG A O 1
ATOM 1708 N N . THR A 1 219 ? -9.856 -5.405 -3.847 1.00 58.75 219 THR A N 1
ATOM 1709 C CA . THR A 1 219 ? -8.485 -4.930 -3.676 1.00 58.75 219 THR A CA 1
ATOM 1710 C C . THR A 1 219 ? -8.281 -3.642 -4.450 1.00 58.75 219 THR A C 1
ATOM 1712 O O . THR A 1 219 ? -8.598 -3.571 -5.636 1.00 58.75 219 THR A O 1
ATOM 1715 N N . TYR A 1 220 ? -7.708 -2.632 -3.806 1.00 68.00 220 TYR A N 1
ATOM 1716 C CA . TYR A 1 220 ? -7.261 -1.429 -4.494 1.00 68.00 220 TYR A CA 1
ATOM 1717 C C . TYR A 1 220 ? -5.753 -1.273 -4.298 1.00 68.00 220 TYR A C 1
ATOM 1719 O O . TYR A 1 220 ? -5.214 -1.289 -3.192 1.00 68.00 220 TYR A O 1
ATOM 1727 N N . ALA A 1 221 ? -5.057 -1.169 -5.424 1.00 66.25 221 ALA A N 1
ATOM 1728 C CA . ALA A 1 221 ? -3.615 -1.007 -5.479 1.00 66.25 221 ALA A CA 1
ATOM 1729 C C . ALA A 1 221 ? -3.240 0.435 -5.161 1.00 66.25 221 ALA A C 1
ATOM 1731 O O . ALA A 1 221 ? -3.734 1.337 -5.829 1.00 66.25 221 ALA A O 1
ATOM 1732 N N . CYS A 1 222 ? -2.338 0.689 -4.222 1.00 58.19 222 CYS A N 1
ATOM 1733 C CA . CYS A 1 222 ? -1.836 2.030 -3.915 1.00 58.19 222 CYS A CA 1
ATOM 1734 C C . CYS A 1 222 ? -0.899 2.603 -5.002 1.00 58.19 222 CYS A C 1
ATOM 1736 O O . CYS A 1 222 ? -0.510 3.767 -4.927 1.00 58.19 222 CYS A O 1
ATOM 1738 N N . GLY A 1 223 ? -0.642 1.836 -6.066 1.00 60.28 223 GLY A N 1
ATOM 1739 C CA . GLY A 1 223 ? 0.254 2.183 -7.171 1.00 60.28 223 GLY A CA 1
ATOM 1740 C C . GLY A 1 223 ? 1.610 1.484 -7.037 1.00 60.28 223 GLY A C 1
ATOM 1741 O O . GLY A 1 223 ? 1.835 0.799 -6.035 1.00 60.28 223 GLY A O 1
ATOM 1742 N N . PRO A 1 224 ? 2.492 1.630 -8.041 1.00 67.12 224 PRO A N 1
ATOM 1743 C CA . PRO A 1 224 ? 3.822 1.047 -7.981 1.00 67.12 224 PRO A CA 1
ATOM 1744 C C . PRO A 1 224 ? 4.661 1.740 -6.901 1.00 67.12 224 PRO A C 1
ATOM 1746 O O . PRO A 1 224 ? 4.626 2.968 -6.760 1.00 67.12 224 PRO A O 1
ATOM 1749 N N . LEU A 1 225 ? 5.398 0.939 -6.141 1.00 73.88 225 LEU A N 1
ATOM 1750 C CA . LEU A 1 225 ? 6.526 1.375 -5.331 1.00 73.88 225 LEU A CA 1
ATOM 1751 C C . LEU A 1 225 ? 7.795 1.205 -6.168 1.00 73.88 225 LEU A C 1
ATOM 1753 O O . LEU A 1 225 ? 7.937 0.215 -6.886 1.00 73.88 225 LEU A O 1
ATOM 1757 N N . THR A 1 226 ? 8.719 2.154 -6.060 1.00 74.56 226 THR A N 1
ATOM 1758 C CA . THR A 1 226 ? 10.005 2.090 -6.755 1.00 74.56 226 THR A CA 1
ATOM 1759 C C . THR A 1 226 ? 11.093 1.764 -5.744 1.00 74.56 226 THR A C 1
ATOM 1761 O O . THR A 1 226 ? 11.373 2.575 -4.865 1.00 74.56 226 THR A O 1
ATOM 1764 N N . ARG A 1 227 ? 11.745 0.609 -5.872 1.00 75.25 227 ARG A N 1
ATOM 1765 C CA . ARG A 1 227 ? 12.975 0.293 -5.137 1.00 75.25 227 ARG A CA 1
ATOM 1766 C C . ARG A 1 227 ? 14.184 0.582 -6.018 1.00 75.25 227 ARG A C 1
ATOM 1768 O O . ARG A 1 227 ? 14.303 -0.002 -7.096 1.00 75.25 227 ARG A O 1
ATOM 1775 N N . ARG A 1 228 ? 15.078 1.462 -5.564 1.00 74.88 228 ARG A N 1
ATOM 1776 C CA . ARG A 1 228 ? 16.293 1.858 -6.289 1.00 74.88 228 ARG A CA 1
ATOM 1777 C C . ARG A 1 228 ? 17.545 1.540 -5.475 1.00 74.88 228 ARG A C 1
ATOM 1779 O O . ARG A 1 228 ? 17.541 1.821 -4.282 1.00 74.88 228 ARG A O 1
ATOM 1786 N N . PRO A 1 229 ? 18.618 1.033 -6.097 1.00 64.88 229 PRO A N 1
ATOM 1787 C CA . PRO A 1 229 ? 19.906 0.905 -5.424 1.00 64.88 229 PRO A CA 1
ATOM 1788 C C . PRO A 1 229 ? 20.492 2.277 -5.054 1.00 64.88 229 PRO A C 1
ATOM 1790 O O . PRO A 1 229 ? 20.279 3.269 -5.757 1.00 64.88 229 PRO A O 1
ATOM 1793 N N . GLU A 1 230 ? 21.249 2.322 -3.958 1.00 63.44 230 GLU A N 1
ATOM 1794 C CA . GLU A 1 230 ? 22.053 3.471 -3.528 1.00 63.44 230 GLU A CA 1
ATOM 1795 C C . GLU A 1 230 ? 23.027 3.890 -4.641 1.00 63.44 230 GLU A C 1
ATOM 1797 O O . GLU A 1 230 ? 23.777 3.039 -5.127 1.00 63.44 230 GLU A O 1
ATOM 1802 N N . PRO A 1 231 ? 23.115 5.181 -5.010 1.00 56.00 231 PRO A N 1
ATOM 1803 C CA . PRO A 1 231 ? 23.984 5.644 -6.096 1.00 56.00 231 PRO A CA 1
ATOM 1804 C C . PRO A 1 231 ? 25.468 5.308 -5.879 1.00 56.00 231 PRO A C 1
ATOM 1806 O O . PRO A 1 231 ? 26.192 5.076 -6.843 1.00 56.00 231 PRO A O 1
ATOM 1809 N N . SER A 1 232 ? 25.914 5.217 -4.624 1.00 55.44 232 SER A N 1
ATOM 1810 C CA . SER A 1 232 ? 27.286 4.846 -4.246 1.00 55.44 232 SER A CA 1
ATOM 1811 C C . SER A 1 232 ? 27.649 3.384 -4.557 1.00 55.44 232 SER A C 1
ATOM 1813 O O . SER A 1 232 ? 28.825 3.057 -4.700 1.00 55.44 232 SER A O 1
ATOM 1815 N N . SER A 1 233 ? 26.647 2.511 -4.698 1.00 50.41 233 SER A N 1
ATOM 1816 C CA . SER A 1 233 ? 26.811 1.078 -4.983 1.00 50.41 233 SER A CA 1
ATOM 1817 C C . SER A 1 233 ? 26.795 0.734 -6.478 1.00 50.41 233 SER A C 1
ATOM 1819 O O . SER A 1 233 ? 27.054 -0.406 -6.871 1.00 50.41 233 SER A O 1
ATOM 1821 N N . ILE A 1 234 ? 26.495 1.715 -7.331 1.00 50.25 234 ILE A N 1
ATOM 1822 C CA . ILE A 1 234 ? 26.267 1.512 -8.757 1.00 50.25 234 ILE A CA 1
ATOM 1823 C C . ILE A 1 234 ? 27.582 1.759 -9.507 1.00 50.25 234 ILE A C 1
ATOM 1825 O O . ILE A 1 234 ? 28.070 2.882 -9.589 1.00 50.25 234 ILE A O 1
ATOM 1829 N N . SER A 1 235 ? 28.154 0.709 -10.108 1.00 47.56 235 SER A N 1
ATOM 1830 C CA . SER A 1 235 ? 29.272 0.846 -11.057 1.00 47.56 235 SER A CA 1
ATOM 1831 C C . SER A 1 235 ? 28.931 1.856 -12.163 1.00 47.56 235 SER A C 1
ATOM 1833 O O . SER A 1 235 ? 27.801 1.880 -12.649 1.00 47.56 235 SER A O 1
ATOM 1835 N N . ASN A 1 236 ? 29.911 2.640 -12.629 1.00 41.59 236 ASN A N 1
ATOM 1836 C CA . ASN A 1 236 ? 29.724 3.692 -13.644 1.00 41.59 236 ASN A CA 1
ATOM 1837 C C . ASN A 1 236 ? 28.992 3.217 -14.922 1.00 41.59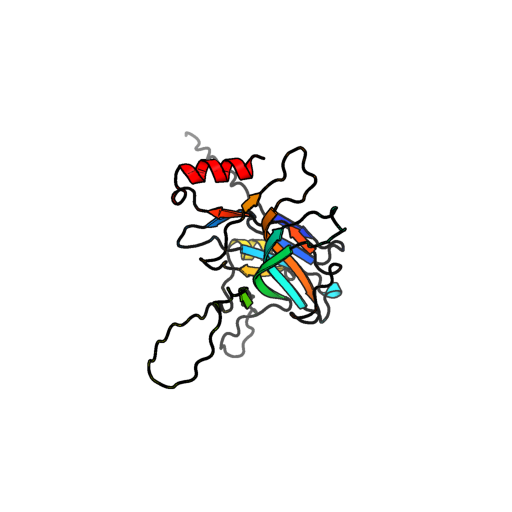 236 ASN A C 1
ATOM 1839 O O . ASN A 1 236 ? 28.305 4.010 -15.563 1.00 41.59 236 ASN A O 1
ATOM 1843 N N . LYS A 1 237 ? 29.073 1.922 -15.276 1.00 37.88 237 LYS A N 1
ATOM 1844 C CA . LYS A 1 237 ? 28.302 1.325 -16.388 1.00 37.88 237 LYS A CA 1
ATOM 1845 C C . LYS A 1 237 ? 26.815 1.118 -16.052 1.00 37.88 237 LYS A C 1
ATOM 1847 O O . LYS A 1 237 ? 25.961 1.337 -16.905 1.00 37.88 237 LYS A O 1
ATOM 1852 N N . CYS A 1 238 ? 26.497 0.743 -14.814 1.00 37.38 238 CYS A N 1
ATOM 1853 C CA . CYS A 1 238 ? 25.124 0.566 -14.334 1.00 37.38 238 CYS A CA 1
ATOM 1854 C C . CYS A 1 238 ? 24.408 1.905 -14.115 1.00 37.38 238 CYS A C 1
ATOM 1856 O O . CYS A 1 238 ? 23.194 1.974 -14.277 1.00 37.38 238 CYS A O 1
ATOM 1858 N N . HIS A 1 239 ? 25.145 2.980 -13.812 1.00 38.25 239 HIS A N 1
ATOM 1859 C CA . HIS A 1 239 ? 24.557 4.305 -13.607 1.00 38.25 239 HIS A CA 1
ATOM 1860 C C . HIS A 1 239 ? 23.909 4.814 -14.903 1.00 38.25 239 HIS A C 1
ATOM 1862 O O . HIS A 1 239 ? 22.773 5.275 -14.884 1.00 38.25 239 HIS A O 1
ATOM 1868 N N . SER A 1 240 ? 24.567 4.606 -16.049 1.00 32.28 240 SER A N 1
ATOM 1869 C CA . SER A 1 240 ? 24.000 4.926 -17.363 1.00 32.28 240 SER A CA 1
ATOM 1870 C C . SER A 1 240 ? 22.759 4.082 -17.682 1.00 32.28 240 SER A C 1
ATOM 1872 O O . SER A 1 240 ? 21.766 4.647 -18.123 1.00 32.28 240 SER A O 1
ATOM 1874 N N . LEU A 1 241 ? 22.762 2.775 -17.385 1.00 35.22 241 LEU A N 1
ATOM 1875 C CA . LEU A 1 241 ? 21.631 1.879 -17.676 1.00 35.22 241 LEU A CA 1
ATOM 1876 C C . LEU A 1 241 ? 20.389 2.161 -16.807 1.00 35.22 241 LEU A C 1
ATOM 1878 O O . LEU A 1 241 ? 19.271 2.163 -17.315 1.00 35.22 241 LEU A O 1
ATOM 1882 N N . VAL A 1 242 ? 20.578 2.426 -15.508 1.00 40.75 242 VAL A N 1
ATOM 1883 C CA . VAL A 1 242 ? 19.484 2.748 -14.571 1.00 40.75 242 VAL A CA 1
ATOM 1884 C C . VAL A 1 242 ? 18.877 4.117 -14.887 1.00 40.75 242 VAL A C 1
ATOM 1886 O O . VAL A 1 242 ? 17.657 4.263 -14.841 1.00 40.75 242 VAL A O 1
ATOM 1889 N N . PHE A 1 243 ? 19.696 5.105 -15.273 1.00 32.91 243 PHE A N 1
ATOM 1890 C CA . PHE A 1 243 ? 19.192 6.384 -15.782 1.00 32.91 243 PHE A CA 1
ATOM 1891 C C . PHE A 1 243 ? 18.430 6.211 -17.101 1.00 32.91 243 PHE A C 1
ATOM 1893 O O . PHE A 1 243 ? 17.355 6.785 -17.245 1.00 32.91 243 PHE A O 1
ATOM 1900 N N . PHE A 1 244 ? 18.934 5.390 -18.030 1.00 32.22 244 PHE A N 1
ATOM 1901 C CA . PHE A 1 244 ? 18.285 5.152 -19.324 1.00 32.22 244 PHE A CA 1
ATOM 1902 C C . PHE A 1 244 ? 16.907 4.490 -19.174 1.00 32.22 244 PHE A C 1
ATOM 1904 O O . PHE A 1 244 ? 15.965 4.881 -19.846 1.00 32.22 244 PHE A O 1
ATOM 1911 N N . LEU A 1 245 ? 16.757 3.549 -18.237 1.00 36.69 245 LEU A N 1
ATOM 1912 C CA . LEU A 1 245 ? 15.483 2.867 -17.962 1.00 36.69 245 LEU A CA 1
ATOM 1913 C C . LEU A 1 245 ? 14.473 3.715 -17.161 1.00 36.69 245 LEU A C 1
ATOM 1915 O O . LEU A 1 245 ? 13.308 3.342 -17.072 1.00 36.69 245 LEU A O 1
ATOM 1919 N N . CYS A 1 246 ? 14.895 4.838 -16.566 1.00 32.75 246 CYS A N 1
ATOM 1920 C CA . CYS A 1 246 ? 14.012 5.780 -15.857 1.00 32.75 246 CYS A CA 1
ATOM 1921 C C . CYS A 1 246 ? 13.609 7.009 -16.697 1.00 32.75 246 CYS A C 1
ATOM 1923 O O . CYS A 1 246 ? 12.757 7.776 -16.248 1.00 32.75 246 CYS A O 1
ATOM 1925 N N . LEU A 1 247 ? 14.236 7.230 -17.859 1.00 30.88 247 LEU 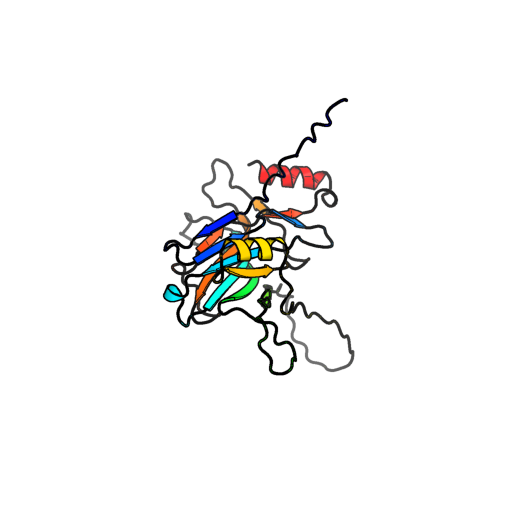A N 1
ATOM 1926 C CA . LEU A 1 247 ? 14.040 8.406 -18.728 1.00 30.88 247 LEU A CA 1
ATOM 1927 C C . LEU A 1 247 ? 13.344 8.094 -20.064 1.00 30.88 247 LEU A C 1
ATOM 1929 O O . LEU A 1 247 ? 13.164 9.009 -20.867 1.00 30.88 247 LEU A O 1
ATOM 1933 N N . ILE A 1 248 ? 12.941 6.842 -20.287 1.00 33.97 248 ILE A N 1
ATOM 1934 C CA . ILE A 1 248 ? 12.116 6.395 -21.421 1.00 33.97 248 ILE A CA 1
ATOM 1935 C C . ILE A 1 248 ? 10.775 5.929 -20.860 1.00 33.97 248 ILE A C 1
ATOM 1937 O O . ILE A 1 248 ? 9.738 6.303 -21.447 1.00 33.97 248 ILE A O 1
#